Protein AF-A0A840HIH6-F1 (afdb_monomer)

Sequence (273 aa):
MAIPKGKAGPKGETVISVSGLTPKAARYSRIFDFLVVAAVVPLFAGAFHLHVMLTVGDWDMYVDWKDRQYWPLVAPISMIMFPAALQAIFWVNFRLPIGATVGATVLLITTWLGRYANWWIWTGFPFTEGVPSQVIAGALLMDMALIVLRNSLFTSIVAGFAFGFVFWPSNYSALAPFYLPVEHQGMVASLADMIGYTFPRSNMPEYLRIIERGTLRTFGSSVSWVSAAFAGFICIFMHQLWWQLGRFASQTTFLKNGDVVKSFMGMKSRPAS

Solvent-accessible surface area (backbone atoms only — not comparable to full-atom values): 14742 Å² total; per-residue (Å²): 136,85,79,82,80,74,80,81,74,73,94,76,73,47,76,50,70,76,66,75,44,53,76,67,54,50,49,50,52,54,53,49,52,51,52,50,48,67,55,49,50,60,51,51,28,52,53,48,43,51,53,41,49,75,74,41,25,70,40,36,47,32,43,59,34,58,38,47,41,41,31,33,23,50,42,42,44,57,62,40,33,57,17,25,15,36,28,30,42,28,39,72,78,66,68,38,73,46,21,16,37,51,41,34,48,39,36,48,53,48,51,48,51,47,40,47,58,47,34,35,69,70,68,63,46,58,67,80,42,42,51,69,73,60,49,47,70,22,18,46,47,34,24,52,36,35,69,73,62,71,35,68,70,61,23,14,56,56,20,16,24,44,26,10,40,42,35,49,69,70,36,39,79,80,44,52,74,35,66,41,79,41,80,56,96,92,38,83,39,35,43,23,48,50,48,57,62,73,56,75,51,97,89,59,62,77,86,75,62,76,50,70,81,80,56,99,85,65,71,84,89,48,51,43,58,54,22,8,48,53,14,3,60,52,17,20,55,40,23,48,52,24,24,51,48,20,46,57,74,67,55,91,75,86,77,81,76,52,61,69,60,30,49,76,70,73,40,80,67,77,80,89,126

Mean predicted aligned error: 7.92 Å

Structure (mmCIF, N/CA/C/O backbone):
data_AF-A0A840HIH6-F1
#
_entry.id   AF-A0A840HIH6-F1
#
loop_
_atom_site.group_PDB
_atom_site.id
_atom_site.type_symbol
_atom_site.label_atom_id
_atom_site.label_alt_id
_atom_site.label_comp_id
_atom_site.label_asym_id
_atom_site.label_entity_id
_atom_site.label_seq_id
_atom_site.pdbx_PDB_ins_code
_atom_site.Cartn_x
_atom_site.Cartn_y
_atom_site.Cartn_z
_atom_site.occupancy
_atom_site.B_iso_or_equiv
_atom_site.auth_seq_id
_atom_site.auth_comp_id
_atom_site.auth_asym_id
_atom_site.auth_atom_id
_atom_site.pdbx_PDB_model_num
ATOM 1 N N . MET A 1 1 ? -56.232 -13.559 17.271 1.00 42.72 1 MET A N 1
ATOM 2 C CA . MET A 1 1 ? -55.107 -13.380 18.214 1.00 42.72 1 MET A CA 1
ATOM 3 C C . MET A 1 1 ? -54.337 -12.146 17.761 1.00 42.72 1 MET A C 1
ATOM 5 O O . MET A 1 1 ? -53.745 -12.170 16.692 1.00 42.72 1 MET A O 1
ATOM 9 N N . ALA A 1 2 ? -54.519 -11.020 18.452 1.00 34.28 2 ALA A N 1
ATOM 10 C CA . ALA A 1 2 ? -54.050 -9.712 17.999 1.00 34.28 2 ALA A CA 1
ATOM 11 C C . ALA A 1 2 ? -52.549 -9.535 18.274 1.00 34.28 2 ALA A C 1
ATOM 13 O O . ALA A 1 2 ? -52.097 -9.712 19.402 1.00 34.28 2 ALA A O 1
ATOM 14 N N . ILE A 1 3 ? -51.796 -9.173 17.236 1.00 39.88 3 ILE A N 1
ATOM 15 C CA . ILE A 1 3 ? -50.396 -8.748 17.327 1.00 39.88 3 ILE A CA 1
ATOM 16 C C . ILE A 1 3 ? -50.380 -7.365 17.998 1.00 39.88 3 ILE A C 1
ATOM 18 O O . ILE A 1 3 ? -51.075 -6.464 17.513 1.00 39.88 3 ILE A O 1
ATOM 22 N N . PRO A 1 4 ? -49.628 -7.148 19.092 1.00 41.38 4 PRO A N 1
ATOM 23 C CA . PRO A 1 4 ? -49.557 -5.834 19.709 1.00 41.38 4 PRO A CA 1
ATOM 24 C C . PRO A 1 4 ? -48.826 -4.877 18.762 1.00 41.38 4 PRO A C 1
ATOM 26 O O . PRO A 1 4 ? -47.644 -5.044 18.464 1.00 41.38 4 PRO A O 1
ATOM 29 N N . LYS A 1 5 ? -49.546 -3.863 18.268 1.00 39.88 5 LYS A N 1
ATOM 30 C CA . LYS A 1 5 ? -48.962 -2.733 17.539 1.00 39.88 5 LYS A CA 1
ATOM 31 C C . LYS A 1 5 ? -48.049 -1.965 18.497 1.00 39.88 5 LYS A C 1
ATOM 33 O O . LYS A 1 5 ? -48.528 -1.227 19.357 1.00 39.88 5 LYS A O 1
ATOM 38 N N . GLY A 1 6 ? -46.738 -2.151 18.350 1.00 39.41 6 GLY A N 1
ATOM 39 C CA . GLY A 1 6 ? -45.736 -1.289 18.968 1.00 39.41 6 GLY A CA 1
ATOM 40 C C . GLY A 1 6 ? -45.976 0.157 18.538 1.00 39.41 6 GLY A C 1
ATOM 41 O O . GLY A 1 6 ? -46.145 0.438 17.351 1.00 39.41 6 GLY A O 1
ATOM 42 N N . LYS A 1 7 ? -46.066 1.059 19.517 1.00 38.03 7 LYS A N 1
ATOM 43 C CA . LYS A 1 7 ? -46.247 2.498 19.313 1.00 38.03 7 LYS A CA 1
ATOM 44 C C . LYS A 1 7 ? -45.188 3.012 18.334 1.00 38.03 7 LYS A C 1
ATOM 46 O O . LYS A 1 7 ? -43.997 2.868 18.589 1.00 38.03 7 LYS A O 1
ATOM 51 N N . ALA A 1 8 ? -45.627 3.621 17.236 1.00 43.44 8 ALA A N 1
ATOM 52 C CA . ALA A 1 8 ? -44.754 4.410 16.381 1.00 43.44 8 ALA A CA 1
ATOM 53 C C . ALA A 1 8 ? -44.180 5.565 17.218 1.00 43.44 8 ALA A C 1
ATOM 55 O O . ALA A 1 8 ? -44.940 6.403 17.708 1.00 43.44 8 ALA A O 1
ATOM 56 N N . GLY A 1 9 ? -42.861 5.567 17.428 1.00 43.41 9 GLY A N 1
ATOM 57 C CA . GLY A 1 9 ? -42.149 6.687 18.045 1.00 43.41 9 GLY A CA 1
ATOM 58 C C . GLY A 1 9 ? -42.325 7.966 17.213 1.00 43.41 9 GLY A C 1
ATOM 59 O O . GLY A 1 9 ? -42.544 7.882 15.997 1.00 43.41 9 GLY A O 1
ATOM 60 N N . PRO A 1 10 ? -42.298 9.154 17.838 1.00 45.16 10 PRO A N 1
ATOM 61 C CA . PRO A 1 10 ? -42.584 10.402 17.147 1.00 45.16 10 PRO A CA 1
ATOM 62 C C . PRO A 1 10 ? -41.545 10.668 16.049 1.00 45.16 10 PRO A C 1
ATOM 64 O O . PRO A 1 10 ? -40.338 10.581 16.266 1.00 45.16 10 PRO A O 1
ATOM 67 N N . LYS A 1 11 ? -42.025 11.011 14.846 1.00 46.56 11 LYS A N 1
ATOM 68 C CA . LYS A 1 11 ? -41.197 11.469 13.721 1.00 46.56 11 LYS A CA 1
ATOM 69 C C . LYS A 1 11 ? -40.390 12.698 14.164 1.00 46.56 11 LYS A C 1
ATOM 71 O O . LYS A 1 11 ? -40.963 13.776 14.292 1.00 46.56 11 LYS A O 1
ATOM 76 N N . GLY A 1 12 ? -39.087 12.529 14.394 1.00 46.66 12 GLY A N 1
ATOM 77 C CA . GLY A 1 12 ? -38.185 13.620 14.790 1.00 46.66 12 GLY A CA 1
ATOM 78 C C . GLY A 1 12 ? -37.169 13.298 15.891 1.00 46.66 12 GLY A C 1
ATOM 79 O O . GLY A 1 12 ? -36.601 14.227 16.459 1.00 46.66 12 GLY A O 1
ATOM 80 N N . GLU A 1 13 ? -36.925 12.028 16.223 1.00 45.44 13 GLU A N 1
ATOM 81 C CA . GLU A 1 13 ? -35.866 11.662 17.169 1.00 45.44 13 GLU A CA 1
ATOM 82 C C . GLU A 1 13 ? -34.483 12.039 16.611 1.00 45.44 13 GLU A C 1
ATOM 84 O O . GLU A 1 13 ? -33.945 11.411 15.699 1.00 45.44 13 GLU A O 1
ATOM 89 N N . THR A 1 14 ? -33.910 13.121 17.142 1.00 62.19 14 THR A N 1
ATOM 90 C CA . THR A 1 14 ? -32.510 13.482 16.892 1.00 62.19 14 THR A CA 1
ATOM 91 C C . THR A 1 14 ? -31.603 12.369 17.426 1.00 62.19 14 THR A C 1
ATOM 93 O O . THR A 1 14 ? -31.930 11.705 18.403 1.00 62.19 14 THR A O 1
ATOM 96 N N . VAL A 1 15 ? -30.416 12.168 16.843 1.00 59.66 15 VAL A N 1
ATOM 97 C CA . VAL A 1 15 ? -29.429 11.163 17.317 1.00 59.66 15 VAL A CA 1
ATOM 98 C C . VAL A 1 15 ? -29.164 11.267 18.837 1.00 59.66 15 VAL A C 1
ATOM 100 O O . VAL A 1 15 ? -28.847 10.287 19.511 1.00 59.66 15 VAL A O 1
ATOM 103 N N . ILE A 1 16 ? -29.354 12.462 19.401 1.00 60.81 16 ILE A N 1
ATOM 104 C CA . ILE A 1 16 ? -29.250 12.755 20.832 1.00 60.81 16 ILE A CA 1
ATOM 105 C C . ILE A 1 16 ? -30.357 12.061 21.650 1.00 60.81 16 ILE A C 1
ATOM 107 O O . ILE A 1 16 ? -30.050 11.500 22.697 1.00 60.81 16 ILE A O 1
ATOM 111 N N . SER A 1 17 ? -31.610 12.014 21.178 1.00 61.34 17 SER A N 1
ATOM 112 C CA . SER A 1 17 ? -32.697 11.337 21.907 1.00 61.34 17 SER A CA 1
ATOM 113 C C . SER A 1 17 ? -32.550 9.814 21.914 1.00 61.34 17 SER A C 1
ATOM 115 O O . SER A 1 17 ? -32.927 9.179 22.893 1.00 61.34 17 SER A O 1
ATOM 117 N N . VAL A 1 18 ? -31.946 9.234 20.871 1.00 67.56 18 VAL A N 1
ATOM 118 C CA . VAL A 1 18 ? -31.687 7.783 20.773 1.00 67.56 18 VAL A CA 1
ATOM 119 C C . VAL A 1 18 ? -30.481 7.355 21.622 1.00 67.56 18 VAL A C 1
ATOM 121 O O . VAL A 1 18 ? -30.460 6.254 22.161 1.00 67.56 18 VAL A O 1
ATOM 124 N N . SER A 1 19 ? -29.473 8.224 21.772 1.00 69.31 19 SER A N 1
ATOM 125 C CA . SER A 1 19 ? -28.245 7.915 22.526 1.00 69.31 19 SER A CA 1
ATOM 126 C C . SER A 1 19 ? -28.381 8.031 24.049 1.00 69.31 19 SER A C 1
ATOM 128 O O . SER A 1 19 ? -27.472 7.621 24.768 1.00 69.31 19 SER A O 1
ATOM 130 N N . GLY A 1 20 ? -29.475 8.612 24.560 1.00 77.06 20 GLY A N 1
ATOM 131 C CA . GLY A 1 20 ? -29.653 8.877 25.994 1.00 77.06 20 GLY A CA 1
ATOM 132 C C . GLY A 1 20 ? -28.658 9.897 26.572 1.00 77.06 20 GLY A C 1
ATOM 133 O O . GLY A 1 20 ? -28.584 10.068 27.788 1.00 77.06 20 GLY A O 1
ATOM 134 N N . LEU A 1 21 ? -27.881 10.577 25.722 1.00 76.88 21 LEU A N 1
ATOM 135 C CA . LEU A 1 21 ? -26.885 11.562 26.131 1.00 76.88 21 LEU A CA 1
ATOM 136 C C . LEU A 1 21 ? -27.518 12.945 26.278 1.00 76.88 21 LEU A C 1
ATOM 138 O O . LEU A 1 21 ? -28.331 13.380 25.464 1.00 76.88 21 LEU A O 1
ATOM 142 N N . THR A 1 22 ? -27.064 13.703 27.276 1.00 86.00 22 THR A N 1
ATOM 143 C CA . THR A 1 22 ? -27.353 15.142 27.310 1.00 86.00 22 THR A CA 1
ATOM 144 C C . THR A 1 22 ? -26.645 15.842 26.139 1.00 86.00 22 THR A C 1
ATOM 146 O O . THR A 1 22 ? -25.574 15.392 25.717 1.00 86.00 22 THR A O 1
ATOM 149 N N . PRO A 1 23 ? -27.152 16.984 25.632 1.00 84.81 23 PRO A N 1
ATOM 150 C CA . PRO A 1 23 ? -26.501 17.709 24.535 1.00 84.81 23 PRO A CA 1
ATOM 151 C C . PRO A 1 23 ? -25.027 18.057 24.810 1.00 84.81 23 PRO A C 1
ATOM 153 O O . PRO A 1 23 ? -24.188 18.006 23.910 1.00 84.81 23 PRO A O 1
ATOM 156 N N . LYS A 1 24 ? -24.682 18.355 26.072 1.00 86.75 24 LYS A N 1
ATOM 157 C CA . LYS A 1 24 ? -23.291 18.588 26.495 1.00 86.75 24 LYS A CA 1
ATOM 158 C C . LYS A 1 24 ? -22.447 17.312 26.416 1.00 86.75 24 LYS A C 1
ATOM 160 O O . LYS A 1 24 ? -21.337 17.362 25.894 1.00 86.75 24 LYS A O 1
ATOM 165 N N . ALA A 1 25 ? -22.968 16.177 26.884 1.00 85.19 25 ALA A N 1
ATOM 166 C CA . ALA A 1 25 ? -22.261 14.899 26.824 1.00 85.19 25 ALA A CA 1
ATOM 167 C C . ALA A 1 25 ? -22.044 14.424 25.377 1.00 85.19 25 ALA A C 1
ATOM 169 O O . ALA A 1 25 ? -20.948 13.981 25.040 1.00 85.19 25 ALA A O 1
ATOM 170 N N . ALA A 1 26 ? -23.032 14.610 24.495 1.00 85.88 26 ALA A N 1
ATOM 171 C CA . ALA A 1 26 ? -22.891 14.325 23.068 1.00 85.88 26 ALA A CA 1
ATOM 172 C C . ALA A 1 26 ? -21.770 15.162 22.427 1.00 85.88 26 ALA A C 1
ATOM 174 O O . ALA A 1 26 ? -20.954 14.635 21.672 1.00 85.88 26 ALA A O 1
ATOM 175 N N . ARG A 1 27 ? -21.666 16.452 22.779 1.00 88.00 27 ARG A N 1
ATOM 176 C CA . ARG A 1 27 ? -20.565 17.309 22.317 1.00 88.00 27 ARG A CA 1
ATOM 177 C C . ARG A 1 27 ? -19.203 16.802 22.797 1.00 88.00 27 ARG A C 1
ATOM 179 O O . ARG A 1 27 ? -18.279 16.738 21.992 1.00 88.00 27 ARG A O 1
ATOM 186 N N . TYR A 1 28 ? -19.069 16.435 24.072 1.00 90.69 28 TYR A N 1
ATOM 187 C CA . TYR A 1 28 ? -17.805 15.907 24.597 1.00 90.69 28 TYR A CA 1
ATOM 188 C C . TYR A 1 28 ? -17.419 14.568 23.967 1.00 90.69 28 TYR A C 1
ATOM 190 O O . TYR A 1 28 ? -16.252 14.384 23.640 1.00 90.69 28 TYR A O 1
ATOM 198 N N . SER A 1 29 ? -18.384 13.681 23.714 1.00 89.38 29 SER A N 1
ATOM 199 C CA . SER A 1 29 ? -18.145 12.438 22.971 1.00 89.38 29 SER A CA 1
ATOM 200 C C . SER A 1 29 ? -17.610 12.717 21.565 1.00 89.38 29 SER A C 1
ATOM 202 O O . SER A 1 29 ? -16.630 12.102 21.168 1.00 89.38 29 SER A O 1
ATOM 204 N N . ARG A 1 30 ? -18.165 13.698 20.842 1.00 90.38 30 ARG A N 1
ATOM 205 C CA . ARG A 1 30 ? -17.639 14.079 19.520 1.00 90.38 30 ARG A CA 1
ATOM 206 C C . ARG A 1 30 ? -16.237 14.666 19.581 1.00 90.38 30 ARG A C 1
ATOM 208 O O . ARG A 1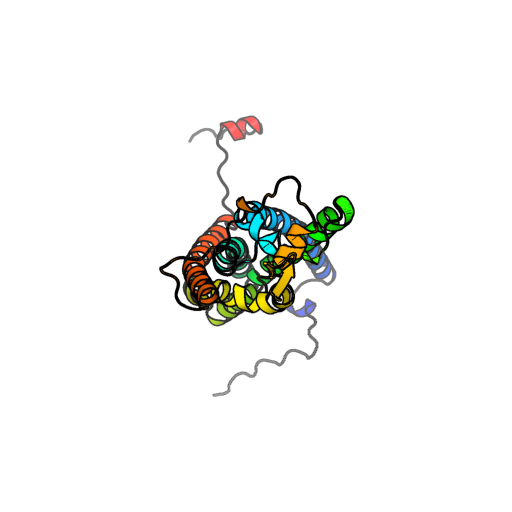 30 ? -15.413 14.351 18.733 1.00 90.38 30 ARG A O 1
ATOM 215 N N . ILE A 1 31 ? -15.954 15.504 20.576 1.00 93.44 31 ILE A N 1
ATOM 216 C CA . ILE A 1 31 ? -14.600 16.033 20.783 1.00 93.44 31 ILE A CA 1
ATOM 217 C C . ILE A 1 31 ? -13.626 14.881 21.047 1.00 93.44 31 ILE A C 1
ATOM 219 O O . ILE A 1 31 ? -12.547 14.855 20.465 1.00 93.44 31 ILE A O 1
ATOM 223 N N . PHE A 1 32 ? -14.020 13.910 21.872 1.00 93.38 32 PHE A N 1
ATOM 224 C CA . PHE A 1 32 ? -13.219 12.721 22.131 1.00 93.38 32 PHE A CA 1
ATOM 225 C C . PHE A 1 32 ? -12.970 11.903 20.855 1.00 93.38 32 PHE A C 1
ATOM 227 O O . PHE A 1 32 ? -11.818 11.569 20.594 1.00 93.38 32 PHE A O 1
ATOM 234 N N . ASP A 1 33 ? -13.992 11.671 20.021 1.00 92.38 33 ASP A N 1
ATOM 235 C CA . ASP A 1 33 ? -13.831 10.996 18.723 1.00 92.38 33 ASP A CA 1
ATOM 236 C C . ASP A 1 33 ? -12.757 11.696 17.866 1.00 92.38 33 ASP A C 1
ATOM 238 O O . ASP A 1 33 ? -11.854 11.044 17.340 1.00 92.38 33 ASP A O 1
ATOM 242 N N . PHE A 1 34 ? -12.797 13.032 17.771 1.00 93.44 34 PHE A N 1
ATOM 243 C CA . PHE A 1 34 ? -11.799 13.800 17.017 1.00 93.44 34 PHE A CA 1
ATOM 244 C C . PHE A 1 34 ? -10.394 13.706 17.613 1.00 93.44 34 PHE A C 1
ATOM 246 O O . PHE A 1 34 ? -9.430 13.592 16.861 1.00 93.44 34 PHE A O 1
ATOM 253 N N . LEU A 1 35 ? -10.263 13.732 18.942 1.00 94.81 35 LEU A N 1
ATOM 254 C CA . LEU A 1 35 ? -8.969 13.579 19.610 1.00 94.81 35 LEU A CA 1
ATOM 255 C C . LEU A 1 35 ? -8.374 12.189 19.369 1.00 94.81 35 LEU A C 1
ATOM 257 O O . LEU A 1 35 ? -7.183 12.077 19.080 1.00 94.81 35 LEU A O 1
ATOM 261 N N . VAL A 1 36 ? -9.199 11.139 19.430 1.00 91.62 36 VAL A N 1
ATOM 262 C CA . VAL A 1 36 ? -8.773 9.770 19.117 1.00 91.62 36 VAL A CA 1
ATOM 263 C C . VAL A 1 36 ? -8.311 9.684 17.666 1.00 91.62 36 VAL A C 1
ATOM 265 O O . VAL A 1 36 ? -7.215 9.193 17.412 1.00 91.62 36 VAL A O 1
ATOM 268 N N . VAL A 1 37 ? -9.085 10.209 16.713 1.00 91.00 37 VAL A N 1
ATOM 269 C CA . VAL A 1 37 ? -8.701 10.216 15.291 1.00 91.00 37 VAL A CA 1
ATOM 270 C C . VAL A 1 37 ? -7.395 10.986 15.074 1.00 91.00 37 VAL A C 1
ATOM 272 O O . VAL A 1 37 ? -6.499 10.479 14.399 1.00 91.00 37 VAL A O 1
ATOM 275 N N . ALA A 1 38 ? -7.248 12.165 15.683 1.00 91.38 38 ALA A N 1
ATOM 276 C CA . ALA A 1 38 ? -6.048 12.991 15.572 1.00 91.38 38 ALA A CA 1
ATOM 277 C C . ALA A 1 38 ? -4.793 12.315 16.148 1.00 91.38 38 ALA A C 1
ATOM 279 O O . ALA A 1 38 ? -3.698 12.567 15.657 1.00 91.38 38 ALA A O 1
ATOM 280 N N . ALA A 1 39 ? -4.934 11.448 17.154 1.00 90.94 39 ALA A N 1
ATOM 281 C CA . ALA A 1 39 ? -3.822 10.676 17.706 1.00 90.94 39 ALA A CA 1
ATOM 282 C C . ALA A 1 39 ? -3.519 9.408 16.886 1.00 90.94 39 ALA A C 1
ATOM 284 O O . ALA A 1 39 ? -2.362 9.079 16.626 1.00 90.94 39 ALA A O 1
ATOM 285 N N . VAL A 1 40 ? -4.562 8.689 16.470 1.00 89.31 40 VAL A N 1
ATOM 286 C CA . VAL A 1 40 ? -4.456 7.365 15.844 1.00 89.31 40 VAL A CA 1
ATOM 287 C C . VAL A 1 40 ? -4.020 7.454 14.381 1.00 89.31 40 VAL A C 1
ATOM 289 O O . VAL A 1 40 ? -3.212 6.638 13.937 1.00 89.31 40 VAL A O 1
ATOM 292 N N . VAL A 1 41 ? -4.508 8.443 13.625 1.00 91.75 41 VAL A N 1
ATOM 293 C CA . VAL A 1 41 ? -4.178 8.581 12.197 1.00 91.75 41 VAL A CA 1
ATOM 294 C C . VAL A 1 41 ? -2.681 8.822 11.973 1.00 91.75 41 VAL A C 1
ATOM 296 O O . VAL A 1 41 ? -2.103 8.059 11.204 1.00 91.75 41 VAL A O 1
ATOM 299 N N . PRO A 1 42 ? -2.004 9.779 12.643 1.00 92.75 42 PRO A N 1
ATOM 300 C CA . PRO A 1 42 ? -0.562 9.969 12.477 1.00 92.75 42 PRO A CA 1
ATOM 301 C C . PRO A 1 42 ? 0.264 8.758 12.922 1.00 92.75 42 PRO A C 1
ATOM 303 O O . PRO A 1 42 ? 1.270 8.437 12.292 1.00 92.75 42 PRO A O 1
ATOM 306 N N . LEU A 1 43 ? -0.173 8.058 13.977 1.00 91.38 43 LEU A N 1
ATOM 307 C CA . LEU A 1 43 ? 0.492 6.846 14.456 1.00 91.38 43 LEU A CA 1
ATOM 308 C C . LEU A 1 43 ? 0.495 5.755 13.378 1.00 91.38 43 LEU A C 1
ATOM 310 O O . LEU A 1 43 ? 1.554 5.230 13.030 1.00 91.38 43 LEU A O 1
ATOM 314 N N . PHE A 1 44 ? -0.677 5.429 12.826 1.00 90.31 44 PHE A N 1
ATOM 315 C CA . PHE A 1 44 ? -0.774 4.423 11.769 1.00 90.31 44 PHE A CA 1
ATOM 316 C C . PHE A 1 44 ? -0.201 4.910 10.440 1.00 90.31 44 PHE A C 1
ATOM 318 O O . PHE A 1 44 ? 0.366 4.096 9.719 1.00 90.31 44 PHE A O 1
ATOM 325 N N . ALA A 1 45 ? -0.274 6.209 10.139 1.00 93.81 45 ALA A N 1
ATOM 326 C CA . ALA A 1 45 ? 0.406 6.815 8.998 1.00 93.81 45 ALA A CA 1
ATOM 327 C C . ALA A 1 45 ? 1.908 6.541 9.049 1.00 93.81 45 ALA A C 1
ATOM 329 O O . ALA A 1 45 ? 2.451 5.956 8.118 1.00 93.81 45 ALA A O 1
ATOM 330 N N . GLY A 1 46 ? 2.563 6.892 10.159 1.00 93.25 46 GLY A N 1
ATOM 331 C CA . GLY A 1 46 ? 3.994 6.674 10.338 1.00 93.25 46 GLY A CA 1
ATOM 332 C C . GLY A 1 46 ? 4.367 5.194 10.303 1.00 93.25 46 GLY A C 1
ATOM 333 O O . GLY A 1 46 ? 5.257 4.806 9.551 1.00 93.25 46 GLY A O 1
ATOM 334 N N . ALA A 1 47 ? 3.662 4.356 11.069 1.00 94.19 47 ALA A N 1
ATOM 335 C CA . ALA A 1 47 ? 3.966 2.929 11.159 1.00 94.19 47 ALA A CA 1
ATOM 336 C C . ALA A 1 47 ? 3.754 2.194 9.826 1.00 94.19 47 ALA A C 1
ATOM 338 O O . ALA A 1 47 ? 4.622 1.434 9.397 1.00 94.19 47 ALA A O 1
ATOM 339 N N . PHE A 1 48 ? 2.625 2.434 9.154 1.00 95.06 48 PHE A N 1
ATOM 340 C CA . PHE A 1 48 ? 2.319 1.769 7.892 1.00 95.06 48 PHE A CA 1
ATOM 341 C C . PHE A 1 48 ? 3.235 2.264 6.771 1.00 95.06 48 PHE A C 1
ATOM 343 O O . PHE A 1 48 ? 3.777 1.458 6.017 1.00 95.06 48 PHE A O 1
ATOM 350 N N . HIS A 1 49 ? 3.474 3.574 6.693 1.00 95.50 49 HIS A N 1
ATOM 351 C CA . HIS A 1 49 ? 4.383 4.138 5.702 1.00 95.50 49 HIS A CA 1
ATOM 352 C C . HIS A 1 49 ? 5.817 3.628 5.888 1.00 95.50 49 HIS A C 1
ATOM 354 O O . HIS A 1 49 ? 6.441 3.232 4.909 1.00 95.50 49 HIS A O 1
ATOM 360 N N . LEU A 1 50 ? 6.319 3.552 7.128 1.00 96.50 50 LEU A N 1
ATOM 361 C CA . LEU A 1 50 ? 7.632 2.970 7.426 1.00 96.50 50 LEU A CA 1
ATOM 362 C C . LEU A 1 50 ? 7.705 1.500 6.989 1.00 96.50 50 LEU A C 1
ATOM 364 O O . LEU A 1 50 ? 8.654 1.102 6.321 1.00 96.50 50 LEU A O 1
ATOM 368 N N . HIS A 1 51 ? 6.691 0.701 7.329 1.00 96.50 51 HIS A N 1
ATOM 369 C CA . HIS A 1 51 ? 6.620 -0.709 6.940 1.00 96.50 51 HIS A CA 1
ATOM 370 C C . HIS A 1 51 ? 6.672 -0.892 5.419 1.00 96.50 51 HIS A C 1
ATOM 372 O O . HIS A 1 51 ? 7.475 -1.677 4.914 1.00 96.50 51 HIS A O 1
ATOM 378 N N . VAL A 1 52 ? 5.852 -0.143 4.677 1.00 96.25 52 VAL A N 1
ATOM 379 C CA . VAL A 1 52 ? 5.826 -0.200 3.208 1.00 96.25 52 VAL A CA 1
ATOM 380 C C . VAL A 1 52 ? 7.158 0.266 2.632 1.00 96.25 52 VAL A C 1
ATOM 382 O O . VAL A 1 52 ? 7.712 -0.418 1.777 1.00 96.25 52 VAL A O 1
ATOM 385 N N . MET A 1 53 ? 7.713 1.367 3.143 1.00 95.88 53 MET A N 1
ATOM 386 C CA . MET A 1 53 ? 8.988 1.915 2.683 1.00 95.88 53 MET A CA 1
ATOM 387 C C . MET A 1 53 ? 10.146 0.926 2.862 1.00 95.88 53 MET A C 1
ATOM 389 O O . MET A 1 53 ? 10.975 0.798 1.971 1.00 95.88 53 MET A O 1
ATOM 393 N N . LEU A 1 54 ? 10.189 0.192 3.975 1.00 97.00 54 LEU A N 1
ATOM 394 C CA . LEU A 1 54 ? 11.271 -0.756 4.255 1.00 97.00 54 LEU A CA 1
ATOM 395 C C . LEU A 1 54 ? 11.150 -2.083 3.498 1.00 97.00 54 LEU A C 1
ATOM 397 O O . LEU A 1 54 ? 12.134 -2.807 3.386 1.00 97.00 54 LEU A O 1
ATOM 401 N N . THR A 1 55 ? 9.956 -2.441 3.027 1.00 96.38 55 THR A N 1
ATOM 402 C CA . THR A 1 55 ? 9.704 -3.762 2.428 1.00 96.38 55 THR A CA 1
ATOM 403 C C . THR A 1 55 ? 9.548 -3.710 0.915 1.00 96.38 55 THR A C 1
ATOM 405 O O . THR A 1 55 ? 10.063 -4.576 0.217 1.00 96.38 55 THR A O 1
ATOM 408 N N . VAL A 1 56 ? 8.821 -2.715 0.408 1.00 96.38 56 VAL A N 1
ATOM 409 C CA . VAL A 1 56 ? 8.489 -2.555 -1.018 1.00 96.38 56 VAL A CA 1
ATOM 410 C C . VAL A 1 56 ? 8.665 -1.109 -1.483 1.00 96.38 56 VAL A C 1
ATOM 412 O O . VAL A 1 56 ? 8.188 -0.739 -2.556 1.0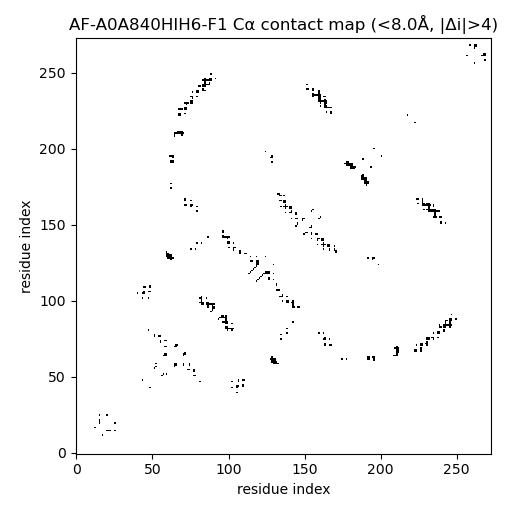0 96.38 56 VAL A O 1
ATOM 415 N N . GLY A 1 57 ? 9.334 -0.286 -0.671 1.00 93.75 57 GLY A N 1
ATOM 416 C CA . GLY A 1 57 ? 9.485 1.145 -0.901 1.00 93.75 57 GLY A CA 1
ATOM 417 C C . GLY A 1 57 ? 10.156 1.448 -2.224 1.00 93.75 57 GLY A C 1
ATOM 418 O O . GLY A 1 57 ? 9.700 2.352 -2.910 1.00 93.75 57 GLY A O 1
ATOM 419 N N . ASP A 1 58 ? 11.149 0.654 -2.621 1.00 93.12 58 ASP A N 1
ATOM 420 C CA . ASP A 1 58 ? 11.886 0.874 -3.866 1.00 93.12 58 ASP A CA 1
ATOM 421 C C . ASP A 1 58 ? 10.971 0.783 -5.101 1.00 93.12 58 ASP A C 1
ATOM 423 O O . ASP A 1 58 ? 10.989 1.666 -5.957 1.00 93.12 58 ASP A O 1
ATOM 427 N N . TRP A 1 59 ? 10.072 -0.208 -5.155 1.00 96.44 59 TRP A N 1
ATOM 428 C CA . TRP A 1 59 ? 9.083 -0.317 -6.237 1.00 96.44 59 TRP A CA 1
ATOM 429 C C . TRP A 1 59 ? 7.986 0.751 -6.168 1.00 96.44 59 TRP A C 1
ATOM 431 O O . TRP A 1 59 ? 7.460 1.182 -7.195 1.00 96.44 59 TRP A O 1
ATOM 441 N N . ASP A 1 60 ? 7.612 1.185 -4.964 1.00 96.25 60 ASP A N 1
ATOM 442 C CA . ASP A 1 60 ? 6.623 2.252 -4.804 1.00 96.25 60 ASP A CA 1
ATOM 443 C C . ASP A 1 60 ? 7.192 3.633 -5.165 1.00 96.25 60 ASP A C 1
ATOM 445 O O . ASP A 1 60 ? 6.477 4.492 -5.683 1.00 96.25 60 ASP A O 1
ATOM 449 N N . MET A 1 61 ? 8.487 3.829 -4.926 1.00 92.94 61 MET A N 1
ATOM 450 C CA . MET A 1 61 ? 9.207 5.083 -5.098 1.00 92.94 61 MET A CA 1
ATOM 451 C C . MET A 1 61 ? 9.298 5.527 -6.546 1.00 92.94 61 MET A C 1
ATOM 453 O O . MET A 1 61 ? 9.023 6.691 -6.814 1.00 92.94 61 MET A O 1
ATOM 457 N N . TYR A 1 62 ? 9.644 4.625 -7.460 1.00 94.56 62 TYR A N 1
ATOM 458 C CA . TYR A 1 62 ? 10.007 5.013 -8.819 1.00 94.56 62 TYR A CA 1
ATOM 459 C C . TYR A 1 62 ? 9.082 4.391 -9.855 1.00 94.56 62 TYR A C 1
ATOM 461 O O . TYR A 1 62 ? 8.612 3.263 -9.694 1.00 94.56 62 TYR A O 1
ATOM 469 N N . VAL A 1 63 ? 8.767 5.134 -10.912 1.00 95.62 63 VAL A N 1
ATOM 470 C CA . VAL A 1 63 ? 7.881 4.664 -11.983 1.00 95.62 63 VAL A CA 1
ATOM 471 C C . VAL A 1 63 ? 8.553 3.607 -12.862 1.00 95.62 63 VAL A C 1
ATOM 473 O O . VAL A 1 63 ? 7.901 2.646 -13.261 1.00 95.62 63 VAL A O 1
ATOM 476 N N . ASP A 1 64 ? 9.865 3.712 -13.079 1.00 95.44 64 ASP A N 1
ATOM 477 C CA . ASP A 1 64 ? 10.675 2.731 -13.809 1.00 95.44 64 ASP A CA 1
ATOM 478 C C . ASP A 1 64 ? 10.876 1.423 -13.019 1.00 95.44 64 ASP A C 1
ATOM 480 O O . ASP A 1 64 ? 11.218 0.390 -13.588 1.00 95.44 64 ASP A O 1
ATOM 484 N N . TRP A 1 65 ? 10.573 1.384 -11.721 1.00 96.69 65 TRP A N 1
ATOM 485 C CA . TRP A 1 65 ? 10.543 0.127 -10.966 1.00 96.69 65 TRP A CA 1
ATOM 486 C C . TRP A 1 65 ? 9.200 -0.611 -11.066 1.00 96.69 65 TRP A C 1
ATOM 488 O O . TRP A 1 65 ? 9.143 -1.795 -10.744 1.00 96.69 65 TRP A O 1
ATOM 498 N N . LYS A 1 66 ? 8.119 0.039 -11.521 1.00 96.69 66 LYS A N 1
ATOM 499 C CA . LYS A 1 66 ? 6.758 -0.535 -11.561 1.00 96.69 66 LYS A CA 1
ATOM 500 C C . LYS A 1 66 ? 6.565 -1.465 -12.757 1.00 96.69 66 LYS A C 1
ATOM 502 O O . LYS A 1 66 ? 5.848 -1.162 -13.714 1.00 96.69 66 LYS A O 1
ATOM 507 N N . ASP A 1 67 ? 7.245 -2.602 -12.681 1.00 95.31 67 ASP A N 1
ATOM 508 C CA . ASP A 1 67 ? 7.292 -3.641 -13.700 1.00 95.31 67 ASP A CA 1
ATOM 509 C C . ASP A 1 67 ? 6.073 -4.579 -13.666 1.00 95.31 67 ASP A C 1
ATOM 511 O O . ASP A 1 67 ? 5.114 -4.389 -12.919 1.00 95.31 67 ASP A O 1
ATOM 515 N N . ARG A 1 68 ? 6.099 -5.620 -14.503 1.00 95.19 68 ARG A N 1
ATOM 516 C CA . ARG A 1 68 ? 5.003 -6.592 -14.614 1.00 95.19 68 ARG A CA 1
ATOM 517 C C . ARG A 1 68 ? 5.145 -7.789 -13.681 1.00 95.19 68 ARG A C 1
ATOM 519 O O . ARG A 1 68 ? 4.151 -8.471 -13.451 1.00 95.19 68 ARG A O 1
ATOM 526 N N . GLN A 1 69 ? 6.345 -8.083 -13.184 1.00 95.31 69 GLN A N 1
ATOM 527 C CA . GLN A 1 69 ? 6.609 -9.287 -12.407 1.00 95.31 69 GLN A CA 1
ATOM 528 C C . GLN A 1 69 ? 6.692 -8.997 -10.912 1.00 95.31 69 GLN A C 1
ATOM 530 O O . GLN A 1 69 ? 5.936 -9.599 -10.149 1.00 95.31 69 GLN A O 1
ATOM 535 N N . TYR A 1 70 ? 7.619 -8.134 -10.498 1.00 97.00 70 TYR A N 1
ATOM 536 C CA . TYR A 1 70 ? 7.966 -7.963 -9.090 1.00 97.00 70 TYR A CA 1
ATOM 537 C C . TYR A 1 70 ? 7.029 -6.991 -8.396 1.00 97.00 70 TYR A C 1
ATOM 539 O O . TYR A 1 70 ? 6.450 -7.357 -7.378 1.00 97.00 70 TYR A O 1
ATOM 547 N N . TRP A 1 71 ? 6.797 -5.807 -8.957 1.00 97.69 71 TRP A N 1
ATOM 548 C CA . TRP A 1 71 ? 5.910 -4.810 -8.363 1.00 97.69 71 TRP A CA 1
ATOM 549 C C . TRP A 1 71 ? 4.494 -5.343 -8.059 1.00 97.69 71 TRP A C 1
ATOM 551 O O . TRP A 1 71 ? 4.096 -5.303 -6.891 1.00 97.69 71 TRP A O 1
ATOM 561 N N . PRO A 1 72 ? 3.739 -5.922 -9.019 1.00 97.00 72 PRO A N 1
ATOM 562 C CA . PRO A 1 72 ? 2.407 -6.460 -8.740 1.00 97.00 72 PRO A CA 1
ATOM 563 C C . PRO A 1 72 ? 2.428 -7.732 -7.887 1.00 97.00 72 PRO A C 1
ATOM 565 O O . PRO A 1 72 ? 1.372 -8.172 -7.439 1.00 97.00 72 PRO A O 1
ATOM 568 N N . LEU A 1 73 ? 3.607 -8.318 -7.652 1.00 97.00 73 LEU A N 1
ATOM 569 C CA . LEU A 1 73 ? 3.789 -9.422 -6.724 1.00 97.00 73 LEU A CA 1
ATOM 570 C C . LEU A 1 73 ? 3.999 -8.921 -5.289 1.00 97.00 73 LEU A C 1
ATOM 572 O O . LEU A 1 73 ? 3.218 -9.240 -4.396 1.00 97.00 73 LEU A O 1
ATOM 576 N N . VAL A 1 74 ? 5.064 -8.153 -5.053 1.00 97.19 74 VAL A N 1
ATOM 577 C CA . VAL A 1 74 ? 5.520 -7.826 -3.696 1.00 97.19 74 VAL A CA 1
ATOM 578 C C . VAL A 1 74 ? 4.704 -6.705 -3.060 1.00 97.19 74 VAL A C 1
ATOM 580 O O . VAL A 1 74 ? 4.397 -6.784 -1.868 1.00 97.19 74 VAL A O 1
ATOM 583 N N . ALA A 1 75 ? 4.302 -5.693 -3.837 1.00 97.56 75 ALA A N 1
ATOM 584 C CA . ALA A 1 75 ? 3.603 -4.523 -3.313 1.00 97.56 75 ALA A CA 1
ATOM 585 C C . ALA A 1 75 ? 2.284 -4.883 -2.608 1.00 97.56 75 ALA A C 1
ATOM 587 O O . ALA A 1 75 ? 2.151 -4.543 -1.430 1.00 97.56 75 ALA A O 1
ATOM 588 N N . PRO A 1 76 ? 1.336 -5.622 -3.219 1.00 98.00 76 PRO A N 1
ATOM 589 C CA . PRO A 1 76 ? 0.100 -5.983 -2.526 1.00 98.00 76 PRO A CA 1
ATOM 590 C C . PRO A 1 76 ? 0.328 -6.901 -1.315 1.00 98.00 76 PRO A C 1
ATOM 592 O O . PRO A 1 76 ? -0.361 -6.747 -0.309 1.00 98.00 76 PRO A O 1
ATOM 595 N N . ILE A 1 77 ? 1.318 -7.803 -1.362 1.00 98.00 77 ILE A N 1
ATOM 596 C CA . ILE A 1 77 ? 1.652 -8.696 -0.238 1.00 98.00 77 ILE A CA 1
ATOM 597 C C . ILE A 1 77 ? 2.071 -7.892 0.997 1.00 98.00 77 ILE A C 1
ATOM 599 O O . ILE A 1 77 ? 1.663 -8.223 2.109 1.00 98.00 77 ILE A O 1
ATOM 603 N N . SER A 1 78 ? 2.866 -6.835 0.817 1.00 97.62 78 SER A N 1
ATOM 604 C CA . SER A 1 78 ? 3.249 -5.950 1.921 1.00 97.62 78 SER A CA 1
ATOM 605 C C . SER A 1 78 ? 2.123 -4.988 2.308 1.00 97.62 78 SER A C 1
ATOM 607 O O . SER A 1 78 ? 1.818 -4.815 3.489 1.00 97.62 78 SER A O 1
ATOM 609 N N . MET A 1 79 ? 1.452 -4.387 1.324 1.00 97.81 79 MET A N 1
ATOM 610 C CA . MET A 1 79 ? 0.449 -3.350 1.562 1.00 97.81 79 MET A CA 1
ATOM 611 C C . MET A 1 79 ? -0.865 -3.883 2.148 1.00 97.81 79 MET A C 1
ATOM 613 O O . MET A 1 79 ? -1.615 -3.088 2.702 1.00 97.81 79 MET A O 1
ATOM 617 N N . ILE A 1 80 ? -1.162 -5.188 2.091 1.00 97.88 80 ILE A N 1
ATOM 618 C CA . ILE A 1 80 ? -2.359 -5.765 2.740 1.00 97.88 80 ILE A CA 1
ATOM 619 C C . ILE A 1 80 ? -2.228 -5.877 4.267 1.00 97.88 80 ILE A C 1
ATOM 621 O O . ILE A 1 80 ? -3.232 -5.927 4.978 1.00 97.88 80 ILE A O 1
ATOM 625 N N . MET A 1 81 ? -0.998 -5.897 4.783 1.00 97.50 81 MET A N 1
ATOM 626 C CA . MET A 1 81 ? -0.677 -6.219 6.175 1.00 97.50 81 MET A CA 1
ATOM 627 C C . MET A 1 81 ? -1.389 -5.303 7.185 1.00 97.50 81 MET A C 1
ATOM 629 O O . MET A 1 81 ? -2.182 -5.759 8.012 1.00 97.50 81 MET A O 1
ATOM 633 N N . PHE A 1 82 ? -1.178 -3.989 7.088 1.00 96.31 82 PHE A N 1
ATOM 634 C CA . PHE A 1 82 ? -1.835 -3.019 7.971 1.00 96.31 82 PHE A CA 1
ATOM 635 C C . PHE A 1 82 ? -3.347 -2.910 7.738 1.00 96.31 82 PHE A C 1
ATOM 637 O O . PHE A 1 82 ? -4.073 -2.919 8.732 1.00 96.31 82 PHE A O 1
ATOM 644 N N . PRO A 1 83 ? -3.862 -2.846 6.491 1.00 97.00 83 PRO A N 1
ATOM 645 C CA . PRO A 1 83 ? -5.294 -2.917 6.226 1.00 97.00 83 PRO A CA 1
ATOM 646 C C . PRO A 1 83 ? -5.970 -4.110 6.902 1.00 97.00 83 PRO A C 1
ATOM 648 O O . PRO A 1 83 ? -6.999 -3.917 7.536 1.00 97.00 83 PRO A O 1
ATOM 651 N N . ALA A 1 84 ? -5.380 -5.308 6.863 1.00 97.38 84 ALA A N 1
ATOM 652 C CA . ALA A 1 84 ? -5.926 -6.489 7.534 1.00 97.38 84 ALA A CA 1
ATOM 653 C C . ALA A 1 84 ? -5.935 -6.354 9.070 1.00 97.38 84 ALA A C 1
ATOM 655 O O . ALA A 1 84 ? -6.929 -6.686 9.722 1.00 97.38 84 ALA A O 1
ATOM 656 N N . ALA A 1 85 ? -4.860 -5.823 9.663 1.00 96.69 85 ALA A N 1
ATOM 657 C CA . ALA A 1 85 ? -4.799 -5.581 11.105 1.00 96.69 85 ALA A CA 1
ATOM 658 C C . ALA A 1 85 ? -5.797 -4.503 11.559 1.00 96.69 85 ALA A C 1
ATOM 660 O O . ALA A 1 85 ? -6.522 -4.700 12.535 1.00 96.69 85 ALA A O 1
ATOM 661 N N . LEU A 1 86 ? -5.887 -3.387 10.833 1.00 96.00 86 LEU A N 1
ATOM 662 C CA . LEU A 1 86 ? -6.856 -2.322 11.094 1.00 96.00 86 LEU A CA 1
ATOM 663 C C . LEU A 1 86 ? -8.285 -2.820 10.921 1.00 96.00 86 LEU A C 1
ATOM 665 O O . LEU A 1 86 ? -9.141 -2.525 11.750 1.00 96.00 86 LEU A O 1
ATOM 669 N N . GLN A 1 87 ? -8.537 -3.625 9.892 1.00 96.06 87 GLN A N 1
ATOM 670 C CA . GLN A 1 87 ? -9.832 -4.246 9.677 1.00 96.06 87 GLN A CA 1
ATOM 671 C C . GLN A 1 87 ? -10.241 -5.124 10.866 1.00 96.06 87 GLN A C 1
ATOM 673 O O . GLN A 1 87 ? -11.376 -5.019 11.335 1.00 96.06 87 GLN A O 1
ATOM 678 N N . ALA A 1 88 ? -9.314 -5.907 11.425 1.00 95.94 88 ALA A N 1
ATOM 679 C CA . ALA A 1 88 ? -9.567 -6.680 12.635 1.00 95.94 88 ALA A CA 1
ATOM 680 C C . ALA A 1 88 ? -9.929 -5.788 13.833 1.00 95.94 88 ALA A C 1
ATOM 682 O O . ALA A 1 88 ? -10.933 -6.038 14.498 1.00 95.94 88 ALA A O 1
ATOM 683 N N . ILE A 1 89 ? -9.158 -4.726 14.086 1.00 94.69 89 ILE A N 1
ATOM 684 C CA . ILE A 1 89 ? -9.391 -3.800 15.207 1.00 94.69 89 ILE A CA 1
ATOM 685 C C . ILE A 1 89 ? -10.752 -3.105 15.063 1.00 94.69 89 ILE A C 1
ATOM 687 O O . ILE A 1 89 ? -11.553 -3.097 16.000 1.00 94.69 89 ILE A O 1
ATOM 691 N N . PHE A 1 90 ? -11.035 -2.551 13.883 1.00 94.88 90 PHE A N 1
ATOM 692 C CA . PHE A 1 90 ? -12.251 -1.785 13.610 1.00 94.88 90 PHE A CA 1
ATOM 693 C C . PHE A 1 90 ? -13.499 -2.666 13.665 1.00 94.88 90 PHE A C 1
ATOM 695 O O . PHE A 1 90 ? -14.512 -2.285 14.258 1.00 94.88 90 PHE A O 1
ATOM 702 N N . TRP A 1 91 ? -13.428 -3.871 13.103 1.00 95.81 91 TRP A N 1
ATOM 703 C CA . TRP A 1 91 ? -14.567 -4.777 13.065 1.00 95.81 91 TRP A CA 1
ATOM 704 C C . TRP A 1 91 ? -14.839 -5.461 14.401 1.00 95.81 91 TRP A C 1
ATOM 706 O O . TRP A 1 91 ? -15.998 -5.591 14.796 1.00 95.81 91 TRP A O 1
ATOM 716 N N . VAL A 1 92 ? -13.798 -5.923 15.098 1.00 93.81 92 VAL A N 1
ATOM 717 C CA . VAL A 1 92 ? -13.961 -6.682 16.346 1.00 93.81 92 VAL A CA 1
ATOM 718 C C . VAL A 1 92 ? -14.391 -5.770 17.491 1.00 93.81 92 VAL A C 1
ATOM 720 O O . VAL A 1 92 ? -15.299 -6.147 18.230 1.00 93.81 92 VAL A O 1
ATOM 723 N N . ASN A 1 93 ? -13.802 -4.575 17.605 1.00 92.31 93 ASN A N 1
ATOM 724 C CA . ASN A 1 93 ? -14.045 -3.689 18.748 1.00 92.31 93 ASN A CA 1
ATOM 725 C C . ASN A 1 93 ? -15.182 -2.691 18.505 1.00 92.31 93 ASN A C 1
ATOM 727 O O . ASN A 1 93 ? -15.940 -2.398 19.425 1.00 92.31 93 ASN A O 1
ATOM 731 N N . PHE A 1 94 ? -15.327 -2.189 17.273 1.00 91.62 94 PHE A N 1
ATOM 732 C CA . PHE A 1 94 ? -16.254 -1.090 16.971 1.00 91.62 94 PHE A CA 1
ATOM 733 C C . PHE A 1 94 ? -17.345 -1.451 15.958 1.00 91.62 94 PHE A C 1
ATOM 735 O O . PHE A 1 94 ? -18.244 -0.647 15.727 1.00 91.62 94 PHE A O 1
ATOM 742 N N . ARG A 1 95 ? -17.291 -2.645 15.345 1.00 93.62 95 ARG A N 1
ATOM 743 C CA . ARG A 1 95 ? -18.188 -3.060 14.246 1.00 93.62 95 ARG A CA 1
ATOM 744 C C . ARG A 1 95 ? -18.212 -2.062 13.082 1.00 93.62 95 ARG A C 1
ATOM 746 O O . ARG A 1 95 ? -19.217 -1.934 12.387 1.00 93.62 95 ARG A O 1
ATOM 753 N N . LEU A 1 96 ? -17.085 -1.389 12.855 1.00 94.00 96 LEU A N 1
ATOM 754 C CA . LEU A 1 96 ? -16.903 -0.421 11.779 1.00 94.00 96 LEU A CA 1
ATOM 755 C C . LEU A 1 96 ? -16.293 -1.112 10.548 1.00 94.00 96 LEU A C 1
ATOM 757 O O . LEU A 1 96 ? -15.170 -1.611 10.636 1.00 94.00 96 LEU A O 1
ATOM 761 N N . PRO A 1 97 ? -16.979 -1.142 9.394 1.00 93.69 97 PRO A N 1
ATOM 762 C CA . PRO A 1 97 ? -16.485 -1.819 8.199 1.00 93.69 97 PRO A CA 1
ATOM 763 C C . PRO A 1 97 ? -15.707 -0.870 7.276 1.00 93.69 97 PRO A C 1
ATOM 765 O O . PRO A 1 97 ? -16.043 -0.711 6.107 1.00 93.69 97 PRO A O 1
ATOM 768 N N . ILE A 1 98 ? -14.715 -0.176 7.827 1.00 95.31 98 ILE A N 1
ATOM 769 C CA . ILE A 1 98 ? -13.878 0.785 7.085 1.00 95.31 98 ILE A CA 1
ATOM 770 C C . ILE A 1 98 ? -12.388 0.628 7.412 1.00 95.31 98 ILE A C 1
ATOM 772 O O . ILE A 1 98 ? -11.579 1.506 7.124 1.00 95.31 98 ILE A O 1
ATOM 776 N N . GLY A 1 99 ? -12.007 -0.448 8.104 1.00 94.19 99 GLY A N 1
ATOM 777 C CA . GLY A 1 99 ? -10.652 -0.568 8.639 1.00 94.19 99 GLY A CA 1
ATOM 778 C C . GLY A 1 99 ? -9.599 -0.683 7.536 1.00 94.19 99 GLY A C 1
ATOM 779 O O . GLY A 1 99 ? -8.560 -0.025 7.617 1.00 94.19 99 GLY A O 1
ATOM 780 N N . ALA A 1 100 ? -9.880 -1.451 6.477 1.00 96.75 100 ALA A N 1
ATOM 781 C CA . ALA A 1 100 ? -8.944 -1.602 5.368 1.00 96.75 100 ALA A CA 1
ATOM 782 C C . ALA A 1 100 ? -8.832 -0.306 4.549 1.00 96.75 100 ALA A C 1
ATOM 784 O O . ALA A 1 100 ? -7.730 0.140 4.221 1.00 96.75 100 ALA A O 1
ATOM 785 N N . THR A 1 101 ? -9.971 0.323 4.251 1.00 96.69 101 THR A N 1
ATOM 786 C CA . THR A 1 101 ? -10.053 1.570 3.473 1.00 96.69 101 THR A CA 1
ATOM 787 C C . THR A 1 101 ? -9.405 2.754 4.179 1.00 96.69 101 THR A C 1
ATOM 789 O O . THR A 1 101 ? -8.695 3.526 3.530 1.00 96.69 101 THR A O 1
ATOM 792 N N . VAL A 1 102 ? -9.566 2.873 5.501 1.00 95.06 102 VAL A N 1
ATOM 793 C CA . VAL A 1 102 ? -8.836 3.860 6.311 1.00 95.06 102 VAL A CA 1
ATOM 794 C C . VAL A 1 102 ? -7.333 3.627 6.192 1.00 95.06 102 VAL A C 1
ATOM 796 O O . VAL A 1 102 ? -6.612 4.567 5.868 1.00 95.06 102 VAL A O 1
ATOM 799 N N . GLY A 1 103 ? -6.856 2.388 6.360 1.00 95.31 103 GLY A N 1
ATOM 800 C CA . GLY A 1 103 ? -5.436 2.060 6.202 1.00 95.31 103 GLY A CA 1
ATOM 801 C C . GLY A 1 103 ? -4.877 2.451 4.831 1.00 95.31 103 GLY A C 1
ATOM 802 O O . GLY A 1 103 ? -3.872 3.156 4.748 1.00 95.31 103 GLY A O 1
ATOM 803 N N . ALA A 1 104 ? -5.558 2.054 3.753 1.00 96.81 104 ALA A N 1
ATOM 804 C CA . ALA A 1 104 ? -5.160 2.370 2.380 1.00 96.81 104 ALA A CA 1
ATOM 805 C C . ALA A 1 104 ? -5.134 3.881 2.090 1.00 96.81 104 ALA A C 1
ATOM 807 O O . ALA A 1 104 ? -4.213 4.377 1.442 1.00 96.81 104 ALA A O 1
ATOM 808 N N . THR A 1 105 ? -6.130 4.619 2.583 1.00 96.00 105 THR A N 1
ATOM 809 C CA . THR A 1 105 ? -6.234 6.072 2.378 1.00 96.00 105 THR A CA 1
ATOM 810 C C . THR A 1 105 ? -5.150 6.813 3.150 1.00 96.00 105 THR A C 1
ATOM 812 O O . THR A 1 105 ? -4.510 7.716 2.612 1.00 96.00 105 THR A O 1
ATOM 815 N N . VAL A 1 106 ? -4.909 6.403 4.397 1.00 95.38 106 VAL A N 1
ATOM 816 C CA . VAL A 1 106 ? -3.846 6.959 5.235 1.00 95.38 106 VAL A CA 1
ATOM 817 C C . VAL A 1 106 ? -2.484 6.737 4.582 1.00 95.38 106 VAL A C 1
ATOM 819 O O . VAL A 1 106 ? -1.710 7.690 4.504 1.00 95.38 106 VAL A O 1
ATOM 822 N N . LEU A 1 107 ? -2.208 5.541 4.047 1.00 96.31 107 LEU A N 1
ATOM 823 C CA . LEU A 1 107 ? -0.966 5.290 3.312 1.00 96.31 107 LEU A CA 1
ATOM 824 C C . LEU A 1 107 ? -0.838 6.227 2.113 1.00 96.31 107 LEU A C 1
ATOM 826 O O . LEU A 1 107 ? 0.164 6.920 2.007 1.00 96.31 107 LEU A O 1
ATOM 830 N N . LEU A 1 108 ? -1.858 6.297 1.253 1.00 95.94 108 LEU A N 1
ATOM 831 C CA . LEU A 1 108 ? -1.796 7.096 0.029 1.00 95.94 108 LEU A CA 1
ATOM 832 C C . LEU A 1 108 ? -1.540 8.582 0.320 1.00 95.94 108 LEU A C 1
ATOM 834 O O . LEU A 1 108 ? -0.677 9.188 -0.311 1.00 95.94 108 LEU A O 1
ATOM 838 N N . ILE A 1 109 ? -2.250 9.159 1.294 1.00 95.50 109 ILE A N 1
ATOM 839 C CA . ILE A 1 109 ? -2.041 10.551 1.721 1.00 95.50 109 ILE A CA 1
ATOM 840 C C . ILE A 1 109 ? -0.621 10.732 2.263 1.00 95.50 109 ILE A C 1
ATOM 842 O O . ILE A 1 109 ? 0.064 11.677 1.880 1.00 95.50 109 ILE A O 1
ATOM 846 N N . THR A 1 110 ? -0.164 9.824 3.128 1.00 94.88 110 THR A N 1
ATOM 847 C CA . THR A 1 110 ? 1.173 9.907 3.736 1.00 94.88 110 THR A CA 1
ATOM 848 C C . THR A 1 110 ? 2.272 9.824 2.682 1.00 94.88 110 THR A C 1
ATOM 850 O O . THR A 1 110 ? 3.194 10.640 2.693 1.00 94.88 110 THR A O 1
ATOM 853 N N . THR A 1 111 ? 2.143 8.903 1.726 1.00 95.81 111 THR A N 1
ATOM 854 C CA . THR A 1 111 ? 3.090 8.765 0.622 1.00 95.81 111 THR A CA 1
ATOM 855 C C . THR A 1 111 ? 3.096 10.028 -0.231 1.00 95.81 111 THR A C 1
ATOM 857 O O . THR A 1 111 ? 4.166 10.581 -0.463 1.00 95.81 111 THR A O 1
ATOM 860 N N . TRP A 1 112 ? 1.933 10.555 -0.634 1.00 95.56 112 TRP A N 1
ATOM 861 C CA . TRP A 1 112 ? 1.858 11.802 -1.407 1.00 95.56 112 TRP A CA 1
ATOM 862 C C . TRP A 1 112 ? 2.452 13.003 -0.676 1.00 95.56 112 TRP A C 1
ATOM 864 O O . TRP A 1 112 ? 3.156 13.792 -1.302 1.00 95.56 112 TRP A O 1
ATOM 874 N N . LEU A 1 113 ? 2.226 13.134 0.634 1.00 94.38 113 LEU A N 1
ATOM 875 C CA . LEU A 1 113 ? 2.878 14.164 1.444 1.00 94.38 113 LEU A CA 1
ATOM 876 C C . LEU A 1 113 ? 4.405 14.020 1.383 1.00 94.38 113 LEU A C 1
ATOM 878 O O . LEU A 1 113 ? 5.098 15.018 1.194 1.00 94.38 113 LEU A O 1
ATOM 882 N N . GLY A 1 114 ? 4.924 12.791 1.461 1.00 93.00 114 GLY A N 1
ATOM 883 C CA . GLY A 1 114 ? 6.345 12.495 1.274 1.00 93.00 114 GLY A CA 1
ATOM 884 C C . GLY A 1 114 ? 6.862 12.860 -0.124 1.00 93.00 114 GLY A C 1
ATOM 885 O O . GLY A 1 114 ? 7.882 13.541 -0.238 1.00 93.00 114 GLY A O 1
ATOM 886 N N . ARG A 1 115 ? 6.145 12.478 -1.192 1.00 94.12 115 ARG A N 1
ATOM 887 C CA . ARG A 1 115 ? 6.493 12.835 -2.582 1.00 94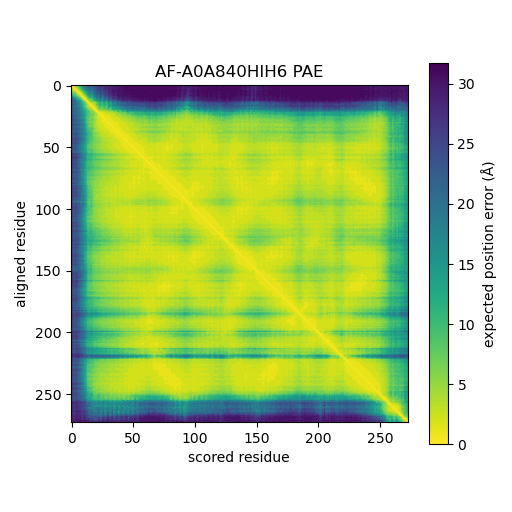.12 115 ARG A CA 1
ATOM 888 C C . ARG A 1 115 ? 6.474 14.355 -2.788 1.00 94.12 115 ARG A C 1
ATOM 890 O O . ARG A 1 115 ? 7.361 14.919 -3.411 1.00 94.12 115 ARG A O 1
ATOM 897 N N . TYR A 1 116 ? 5.500 15.054 -2.224 1.00 94.19 116 TYR A N 1
ATOM 898 C CA . TYR A 1 116 ? 5.397 16.503 -2.362 1.00 94.19 116 TYR A CA 1
ATOM 899 C C . TYR A 1 116 ? 6.474 17.250 -1.569 1.00 94.19 116 TYR A C 1
ATOM 901 O O . TYR A 1 116 ? 7.237 18.033 -2.133 1.00 94.19 116 TYR A O 1
ATOM 909 N N . ALA A 1 117 ? 6.567 16.998 -0.264 1.00 94.88 117 ALA A N 1
ATOM 910 C CA . ALA A 1 117 ? 7.449 17.758 0.613 1.00 94.88 117 ALA A CA 1
ATOM 911 C C . ALA A 1 117 ? 8.933 17.427 0.395 1.00 94.88 117 ALA A C 1
ATOM 913 O O . ALA A 1 117 ? 9.772 18.323 0.417 1.00 94.88 117 ALA A O 1
ATOM 914 N N . ASN A 1 118 ? 9.271 16.151 0.188 1.00 91.81 118 ASN A N 1
ATOM 915 C CA . ASN A 1 118 ? 10.664 15.724 0.072 1.00 91.81 118 ASN A CA 1
ATOM 916 C C . ASN A 1 118 ? 11.119 15.612 -1.392 1.00 91.81 118 ASN A C 1
ATOM 918 O O . ASN A 1 118 ? 12.167 16.143 -1.757 1.00 91.81 118 ASN A O 1
ATOM 922 N N . TRP A 1 119 ? 10.332 14.968 -2.256 1.00 91.75 119 TRP A N 1
ATOM 923 C CA . TRP A 1 119 ? 10.792 14.725 -3.626 1.00 91.75 119 TRP A CA 1
ATOM 924 C C . TRP A 1 119 ? 10.694 15.982 -4.481 1.00 91.75 119 TRP A C 1
ATOM 926 O O . TRP A 1 119 ? 11.678 16.400 -5.077 1.00 91.75 119 TRP A O 1
ATOM 936 N N . TRP A 1 120 ? 9.537 16.638 -4.483 1.00 91.44 120 TRP A N 1
ATOM 937 C CA . TRP A 1 120 ? 9.350 17.834 -5.296 1.00 91.44 120 TRP A CA 1
ATOM 938 C C . TRP A 1 120 ? 9.999 19.076 -4.680 1.00 91.44 120 TRP A C 1
ATOM 940 O O . TRP A 1 120 ? 10.862 19.683 -5.305 1.00 91.44 120 TRP A O 1
ATOM 950 N N . ILE A 1 121 ? 9.623 19.453 -3.452 1.00 94.69 121 ILE A N 1
ATOM 951 C CA . ILE A 1 121 ? 10.080 20.724 -2.860 1.00 94.69 121 ILE A CA 1
ATOM 952 C C . ILE A 1 121 ? 11.568 20.696 -2.498 1.00 94.69 121 ILE A C 1
ATOM 954 O O . ILE A 1 121 ? 12.281 21.649 -2.798 1.00 94.69 121 ILE A O 1
ATOM 958 N N . TRP A 1 122 ? 12.034 19.645 -1.817 1.00 94.62 122 TRP A N 1
ATOM 959 C CA . TRP A 1 122 ? 13.416 19.604 -1.331 1.00 94.62 122 TRP A CA 1
ATOM 960 C C . TRP A 1 122 ? 14.387 19.197 -2.439 1.00 94.62 122 TRP A C 1
ATOM 962 O O . TRP A 1 122 ? 15.400 19.864 -2.638 1.00 94.62 122 TRP A O 1
ATOM 972 N N . THR A 1 123 ? 14.115 18.092 -3.137 1.00 91.25 123 THR A N 1
ATOM 973 C CA . THR A 1 123 ? 15.092 17.476 -4.056 1.00 91.25 123 THR A CA 1
ATOM 974 C C . THR A 1 123 ? 14.843 17.767 -5.538 1.00 91.25 123 THR A C 1
ATOM 976 O O . THR A 1 123 ? 15.736 17.532 -6.347 1.00 91.25 123 THR A O 1
ATOM 979 N N . GLY A 1 124 ? 13.689 18.334 -5.906 1.00 91.38 124 GLY A N 1
ATOM 980 C CA . GLY A 1 124 ? 13.377 18.740 -7.280 1.00 91.38 124 GLY A CA 1
ATOM 981 C C . GLY A 1 124 ? 13.032 17.595 -8.240 1.00 91.38 124 GLY A C 1
ATOM 982 O O . GLY A 1 124 ? 13.003 17.815 -9.450 1.00 91.38 124 GLY A O 1
ATOM 983 N N . PHE A 1 125 ? 12.763 16.382 -7.744 1.00 92.19 125 PHE A N 1
ATOM 984 C CA . PHE A 1 125 ? 12.313 15.268 -8.586 1.00 92.19 125 PHE A CA 1
ATOM 985 C C . PHE A 1 125 ? 10.873 15.483 -9.066 1.00 92.19 125 PHE A C 1
ATOM 987 O O . PHE A 1 125 ? 10.011 15.844 -8.261 1.00 92.19 125 PHE A O 1
ATOM 994 N N . PRO A 1 126 ? 10.564 15.209 -10.345 1.00 92.56 126 PRO A N 1
ATOM 995 C CA . PRO A 1 126 ? 9.223 15.407 -10.877 1.00 92.56 126 PRO A CA 1
ATOM 996 C C . PRO A 1 126 ? 8.223 14.411 -10.275 1.00 92.56 126 PRO A C 1
ATOM 998 O O . PRO A 1 126 ? 8.540 13.249 -10.021 1.00 92.56 126 PRO A O 1
ATOM 1001 N N . PHE A 1 127 ? 6.962 14.827 -10.135 1.00 91.25 127 PHE A N 1
ATOM 1002 C CA . PHE A 1 127 ? 5.894 13.945 -9.639 1.00 91.25 127 PHE A CA 1
ATOM 1003 C C . PHE A 1 127 ? 5.662 12.704 -10.500 1.00 91.25 127 PHE A C 1
ATOM 1005 O O . PHE A 1 127 ? 5.216 11.682 -9.986 1.00 91.25 127 PHE A O 1
ATOM 1012 N N . THR A 1 128 ? 5.965 12.789 -11.795 1.00 92.06 128 THR A N 1
ATOM 1013 C CA . THR A 1 128 ? 5.844 11.676 -12.742 1.00 92.06 128 THR A CA 1
ATOM 1014 C C . THR A 1 128 ? 6.787 10.521 -12.422 1.00 92.06 128 THR A C 1
ATOM 1016 O O . THR A 1 128 ? 6.459 9.383 -12.728 1.00 92.06 128 THR A O 1
ATOM 1019 N N . GLU A 1 129 ? 7.923 10.794 -11.778 1.00 92.50 129 GLU A N 1
ATOM 1020 C CA . GLU A 1 129 ? 8.850 9.761 -11.304 1.00 92.50 129 GLU A CA 1
ATOM 1021 C C . GLU A 1 129 ? 8.301 9.066 -10.049 1.00 92.50 129 GLU A C 1
ATOM 1023 O O . GLU A 1 129 ? 8.379 7.849 -9.906 1.00 92.50 129 GLU A O 1
ATOM 1028 N N . GLY A 1 130 ? 7.705 9.857 -9.152 1.00 91.62 130 GLY A N 1
ATOM 1029 C CA . GLY A 1 130 ? 7.289 9.456 -7.810 1.00 91.62 130 GLY A CA 1
ATOM 1030 C C . GLY A 1 130 ? 5.837 8.997 -7.665 1.00 91.62 130 GLY A C 1
ATOM 1031 O O . GLY A 1 130 ? 5.284 9.140 -6.573 1.00 91.62 130 GLY A O 1
ATOM 1032 N N . VAL A 1 131 ? 5.186 8.516 -8.732 1.00 93.81 131 VAL A N 1
ATOM 1033 C CA . VAL A 1 131 ? 3.762 8.127 -8.698 1.00 93.81 131 VAL A CA 1
ATOM 1034 C C . VAL A 1 131 ? 3.564 6.961 -7.718 1.00 93.81 131 VAL A C 1
ATOM 1036 O O . VAL A 1 131 ? 4.096 5.880 -7.973 1.00 93.81 131 VAL A O 1
ATOM 1039 N N . PRO A 1 132 ? 2.814 7.132 -6.614 1.00 94.81 132 PRO A N 1
ATOM 1040 C CA . PRO A 1 132 ? 2.638 6.088 -5.615 1.00 94.81 132 PRO A CA 1
ATOM 1041 C C . PRO A 1 132 ? 1.650 5.018 -6.077 1.00 94.81 132 PRO A C 1
ATOM 1043 O O . PRO A 1 132 ? 0.688 5.294 -6.800 1.00 94.81 132 PRO A O 1
ATOM 1046 N N . SER A 1 133 ? 1.854 3.799 -5.592 1.00 96.12 133 SER A N 1
ATOM 1047 C CA . SER A 1 133 ? 0.933 2.688 -5.802 1.00 96.12 133 SER A CA 1
ATOM 1048 C C . SER A 1 133 ? -0.352 2.898 -4.997 1.00 96.12 133 SER A C 1
ATOM 1050 O O . SER A 1 133 ? -0.352 3.391 -3.868 1.00 96.12 133 SER A O 1
ATOM 1052 N N . GLN A 1 134 ? -1.471 2.477 -5.568 1.00 94.12 134 GLN A N 1
ATOM 1053 C CA . GLN A 1 134 ? -2.801 2.603 -4.995 1.00 94.12 134 GLN A CA 1
ATOM 1054 C C . GLN A 1 134 ? -3.345 1.230 -4.603 1.00 94.12 134 GLN A C 1
ATOM 1056 O O . GLN A 1 134 ? -3.363 0.297 -5.402 1.00 94.12 134 GLN A O 1
ATOM 1061 N N . VAL A 1 135 ? -3.854 1.122 -3.376 1.00 96.62 135 VAL A N 1
ATOM 1062 C CA . VAL A 1 135 ? -4.486 -0.103 -2.847 1.00 96.62 135 VAL A CA 1
ATOM 1063 C C . VAL A 1 135 ? -5.935 0.112 -2.405 1.00 96.62 135 VAL A C 1
ATOM 1065 O O . VAL A 1 135 ? -6.558 -0.781 -1.837 1.00 96.62 135 VAL A O 1
ATOM 1068 N N . ILE A 1 136 ? -6.503 1.289 -2.687 1.00 96.88 136 ILE A N 1
ATOM 1069 C CA . ILE A 1 136 ? -7.863 1.661 -2.264 1.00 96.88 136 ILE A CA 1
ATOM 1070 C C . ILE A 1 136 ? -8.911 0.715 -2.863 1.00 96.88 136 ILE A C 1
ATOM 1072 O O . ILE A 1 136 ? -9.811 0.285 -2.147 1.00 96.88 136 ILE A O 1
ATOM 1076 N N . ALA A 1 137 ? -8.780 0.342 -4.141 1.00 96.62 137 ALA A N 1
ATOM 1077 C CA . ALA A 1 137 ? -9.706 -0.588 -4.789 1.00 96.62 137 ALA A CA 1
ATOM 1078 C C . ALA A 1 137 ? -9.730 -1.955 -4.082 1.00 96.62 137 ALA A C 1
ATOM 1080 O O . ALA A 1 137 ? -10.799 -2.454 -3.735 1.00 96.62 137 ALA A O 1
ATOM 1081 N N . GLY A 1 138 ? -8.555 -2.524 -3.794 1.00 96.94 138 GLY A N 1
ATOM 1082 C CA . GLY A 1 138 ? -8.442 -3.770 -3.034 1.00 96.94 138 GLY A CA 1
ATOM 1083 C C . GLY A 1 138 ? -8.996 -3.636 -1.613 1.00 96.94 138 GLY A C 1
ATOM 1084 O O . GLY A 1 138 ? -9.733 -4.503 -1.150 1.00 96.94 138 GLY A O 1
ATOM 1085 N N . ALA A 1 139 ? -8.693 -2.532 -0.928 1.00 97.56 139 ALA A N 1
ATOM 1086 C CA . ALA A 1 139 ? -9.165 -2.278 0.430 1.00 97.56 139 ALA A CA 1
ATOM 1087 C C . ALA A 1 139 ? -10.696 -2.132 0.517 1.00 97.56 139 ALA A C 1
ATOM 1089 O O . ALA A 1 139 ? -11.309 -2.631 1.459 1.00 97.56 139 ALA A O 1
ATOM 1090 N N . LEU A 1 140 ? -11.328 -1.511 -0.484 1.00 97.56 140 LEU A N 1
ATOM 1091 C CA . LEU A 1 140 ? -12.789 -1.448 -0.595 1.00 97.56 140 LEU A CA 1
ATOM 1092 C C . LEU A 1 140 ? -13.392 -2.848 -0.719 1.00 97.56 140 LEU A C 1
ATOM 1094 O O . LEU A 1 140 ? -14.338 -3.170 -0.003 1.00 97.56 140 LEU A O 1
ATOM 1098 N N . LEU A 1 141 ? -12.822 -3.698 -1.580 1.00 97.00 141 LEU A N 1
ATOM 1099 C CA . LEU A 1 141 ? -13.272 -5.085 -1.731 1.00 97.00 141 LEU A CA 1
ATOM 1100 C C . LEU A 1 141 ? -13.119 -5.876 -0.425 1.00 97.00 141 LEU A C 1
ATOM 1102 O O . LEU A 1 141 ? -14.000 -6.667 -0.089 1.00 97.00 141 LEU A O 1
ATOM 1106 N N . MET A 1 142 ? -12.056 -5.622 0.344 1.00 97.19 142 MET A N 1
ATOM 1107 C CA . MET A 1 142 ? -11.873 -6.201 1.677 1.00 97.19 142 MET A CA 1
ATOM 1108 C C . MET A 1 142 ? -12.956 -5.803 2.664 1.00 97.19 142 MET A C 1
ATOM 1110 O O . MET A 1 142 ? -13.529 -6.679 3.317 1.00 97.19 142 MET A O 1
ATOM 1114 N N . ASP A 1 143 ? -13.250 -4.513 2.789 1.00 97.38 143 ASP A N 1
ATOM 1115 C CA . ASP A 1 143 ? -14.279 -4.047 3.717 1.00 97.38 143 ASP A CA 1
ATOM 1116 C C . ASP A 1 143 ? -15.679 -4.530 3.288 1.00 97.38 143 ASP A C 1
ATOM 1118 O O . ASP A 1 143 ? -16.455 -5.001 4.124 1.00 97.38 143 ASP A O 1
ATOM 1122 N N . MET A 1 144 ? -15.979 -4.533 1.983 1.00 96.62 144 MET A N 1
ATOM 1123 C CA . MET A 1 144 ? -17.236 -5.064 1.437 1.00 96.62 144 MET A CA 1
ATOM 1124 C C . MET A 1 144 ? -17.404 -6.562 1.710 1.00 96.62 144 MET A C 1
ATOM 1126 O O . MET A 1 144 ? -18.460 -6.993 2.181 1.00 96.62 144 MET A O 1
ATOM 1130 N N . ALA A 1 145 ? -16.367 -7.363 1.456 1.00 96.38 145 ALA A N 1
ATOM 1131 C CA . ALA A 1 145 ? -16.402 -8.795 1.722 1.00 96.38 145 ALA A CA 1
ATOM 1132 C C . ALA A 1 145 ? -16.625 -9.085 3.210 1.00 96.38 145 ALA A C 1
ATOM 1134 O O . ALA A 1 145 ? -17.408 -9.975 3.543 1.00 96.38 145 ALA A O 1
ATOM 1135 N N . LEU A 1 146 ? -16.014 -8.306 4.110 1.00 96.62 146 LEU A N 1
ATOM 1136 C CA . LEU A 1 146 ? -16.215 -8.473 5.547 1.00 96.62 146 LEU A CA 1
ATOM 1137 C C . LEU A 1 146 ? -17.653 -8.171 5.977 1.00 96.62 146 LEU A C 1
ATOM 1139 O O . LEU A 1 146 ? -18.205 -8.901 6.803 1.00 96.62 146 LEU A O 1
ATOM 1143 N N . ILE A 1 147 ? -18.281 -7.136 5.409 1.00 96.31 147 ILE A N 1
ATOM 1144 C CA . ILE A 1 147 ? -19.690 -6.808 5.685 1.00 96.31 147 ILE A CA 1
ATOM 1145 C C . ILE A 1 147 ? -20.605 -7.974 5.297 1.00 96.31 147 ILE A C 1
ATOM 1147 O O . ILE A 1 147 ? -21.519 -8.321 6.054 1.00 96.31 147 ILE A O 1
ATOM 1151 N N . VAL A 1 148 ? -20.366 -8.560 4.120 1.00 96.50 148 VAL A N 1
ATOM 1152 C CA . VAL A 1 148 ? -21.200 -9.627 3.551 1.00 96.50 148 VAL A CA 1
ATOM 1153 C C . VAL A 1 148 ? -20.970 -10.952 4.275 1.00 96.50 148 VAL A C 1
ATOM 1155 O O . VAL A 1 148 ? -21.923 -11.590 4.716 1.00 96.50 148 VAL A O 1
ATOM 1158 N N . LEU A 1 149 ? -19.710 -11.360 4.429 1.00 95.62 149 LEU A N 1
ATOM 1159 C CA . LEU A 1 149 ? -19.341 -12.676 4.953 1.00 95.62 149 LEU A CA 1
ATOM 1160 C C . LEU A 1 149 ? -19.361 -12.721 6.484 1.00 95.62 149 LEU A C 1
ATOM 1162 O O . LEU A 1 149 ? -19.550 -13.790 7.062 1.00 95.62 149 LEU A O 1
ATOM 1166 N N . ARG A 1 150 ? -19.132 -11.579 7.153 1.00 93.94 150 ARG A N 1
ATOM 1167 C CA . ARG A 1 150 ? -19.069 -11.414 8.623 1.00 93.94 150 ARG A CA 1
ATOM 1168 C C . ARG A 1 150 ? -18.133 -12.392 9.340 1.00 93.94 150 ARG A C 1
ATOM 1170 O O . ARG A 1 150 ? -18.220 -12.568 10.555 1.00 93.94 150 ARG A O 1
ATOM 1177 N N . ASN A 1 151 ? -17.223 -13.012 8.600 1.00 94.12 151 ASN A N 1
ATOM 1178 C CA . ASN A 1 151 ? -16.318 -14.044 9.069 1.00 94.12 151 ASN A CA 1
ATOM 1179 C C . ASN A 1 151 ? -14.924 -13.764 8.515 1.00 94.12 151 ASN A C 1
ATOM 1181 O O . ASN A 1 151 ? -14.747 -13.644 7.302 1.00 94.12 151 ASN A O 1
ATOM 1185 N N . SER A 1 152 ? -13.938 -13.681 9.407 1.00 92.94 152 SER A N 1
ATOM 1186 C CA . SER A 1 152 ? -12.568 -13.333 9.038 1.00 92.94 152 SER A CA 1
ATOM 1187 C C . SER A 1 152 ? -11.932 -14.359 8.107 1.00 92.94 152 SER A C 1
ATOM 1189 O O . SER A 1 152 ? -11.254 -13.963 7.175 1.00 92.94 152 SER A O 1
ATOM 1191 N N . LEU A 1 153 ? -12.182 -15.659 8.303 1.00 95.75 153 LEU A N 1
ATOM 1192 C CA . LEU A 1 153 ? -11.593 -16.717 7.478 1.00 95.75 153 LEU A CA 1
ATOM 1193 C C . LEU A 1 153 ? -12.070 -16.612 6.024 1.00 95.75 153 LEU A C 1
ATOM 1195 O O . LEU A 1 153 ? -11.258 -16.585 5.103 1.00 95.75 153 LEU A O 1
ATOM 1199 N N . PHE A 1 154 ? -13.385 -16.514 5.817 1.00 96.25 154 PHE A N 1
ATOM 1200 C CA . PHE A 1 154 ? -13.949 -16.370 4.473 1.00 96.25 154 PHE A CA 1
ATOM 1201 C C . PHE A 1 154 ? -13.562 -15.031 3.837 1.00 96.25 154 PHE A C 1
ATOM 1203 O O . PHE A 1 154 ? -13.282 -14.986 2.641 1.00 96.25 154 PHE A O 1
ATOM 1210 N N . THR A 1 155 ? -13.474 -13.965 4.639 1.00 95.81 155 THR A N 1
ATOM 1211 C CA . THR A 1 155 ? -12.967 -12.663 4.180 1.00 95.81 155 THR A CA 1
ATOM 1212 C C . THR A 1 155 ? -11.520 -12.781 3.705 1.00 95.81 155 THR A C 1
ATOM 1214 O O . THR A 1 155 ? -11.216 -12.315 2.616 1.00 95.81 155 THR A O 1
ATOM 1217 N N . SER A 1 156 ? -10.647 -13.477 4.441 1.00 95.75 156 SER A N 1
ATOM 1218 C CA . SER A 1 156 ? -9.260 -13.725 4.025 1.00 95.75 156 SER A CA 1
ATOM 1219 C C . SER A 1 156 ? -9.183 -14.431 2.673 1.00 95.75 156 SER A C 1
ATOM 1221 O O . SER A 1 156 ? -8.404 -14.023 1.820 1.00 95.75 156 SER A O 1
ATOM 1223 N N . ILE A 1 157 ? -10.003 -15.462 2.453 1.00 97.44 157 ILE A N 1
ATOM 1224 C CA . ILE A 1 157 ? -9.989 -16.236 1.203 1.00 97.44 157 ILE A CA 1
ATOM 1225 C C . ILE A 1 157 ? -10.441 -15.374 0.022 1.00 97.44 157 ILE A C 1
ATOM 1227 O O . ILE A 1 157 ? -9.745 -15.293 -0.985 1.00 97.44 157 ILE A O 1
ATOM 1231 N N . VAL A 1 158 ? -11.601 -14.726 0.142 1.00 97.00 158 VAL A N 1
ATOM 1232 C CA . VAL A 1 158 ? -12.201 -13.984 -0.975 1.00 97.00 158 VAL A CA 1
ATOM 1233 C C . VAL A 1 158 ? -11.495 -12.649 -1.176 1.00 97.00 158 VAL A C 1
ATOM 1235 O O . VAL A 1 158 ? -11.041 -12.335 -2.275 1.00 97.00 158 VAL A O 1
ATOM 1238 N N . ALA A 1 159 ? -11.384 -11.855 -0.116 1.00 94.50 159 ALA A N 1
ATOM 1239 C CA . ALA A 1 159 ? -10.857 -10.510 -0.222 1.00 94.50 159 ALA A CA 1
ATOM 1240 C C . ALA A 1 159 ? -9.340 -10.428 -0.176 1.00 94.50 159 ALA A C 1
ATOM 1242 O O . ALA A 1 159 ? -8.790 -9.548 -0.828 1.00 94.50 159 ALA A O 1
ATOM 1243 N N . GLY A 1 160 ? -8.659 -11.334 0.532 1.00 96.50 160 GLY A N 1
ATOM 1244 C CA . GLY A 1 160 ? -7.202 -11.427 0.443 1.00 96.50 160 GLY A CA 1
ATOM 1245 C C . GLY A 1 160 ? -6.775 -11.705 -0.997 1.00 96.50 160 GLY A C 1
ATOM 1246 O O . GLY A 1 160 ? -5.937 -10.986 -1.539 1.00 96.50 160 GLY A O 1
ATOM 1247 N N . PHE A 1 161 ? -7.443 -12.653 -1.667 1.00 98.19 161 PHE A N 1
ATOM 1248 C CA . PHE A 1 161 ? -7.216 -12.896 -3.090 1.00 98.19 161 PHE A CA 1
ATOM 1249 C C . PHE A 1 161 ? -7.549 -11.675 -3.951 1.00 98.19 161 PHE A C 1
ATOM 1251 O O . PHE A 1 161 ? -6.714 -11.237 -4.744 1.00 98.19 161 PHE A O 1
ATOM 1258 N N . ALA A 1 162 ? -8.742 -11.097 -3.778 1.00 97.56 162 ALA A N 1
ATOM 1259 C CA . ALA A 1 162 ? -9.183 -9.953 -4.570 1.00 97.56 162 ALA A CA 1
ATOM 1260 C C . ALA A 1 162 ? -8.268 -8.727 -4.407 1.00 97.56 162 ALA A C 1
ATOM 1262 O O . ALA A 1 162 ? -8.005 -8.038 -5.389 1.00 97.56 162 ALA A O 1
ATOM 1263 N N . PHE A 1 163 ? -7.746 -8.476 -3.203 1.00 97.94 163 PHE A N 1
ATOM 1264 C CA . PHE A 1 163 ? -6.830 -7.371 -2.926 1.00 97.94 163 PHE A CA 1
ATOM 1265 C C . PHE A 1 163 ? -5.559 -7.466 -3.774 1.00 97.94 163 PHE A C 1
ATOM 1267 O O . PHE A 1 163 ? -5.198 -6.500 -4.446 1.00 97.94 163 PHE A O 1
ATOM 1274 N N . GLY A 1 164 ? -4.907 -8.634 -3.781 1.00 97.31 164 GLY A N 1
ATOM 1275 C CA . GLY A 1 164 ? -3.702 -8.849 -4.584 1.00 97.31 164 GLY A CA 1
ATOM 1276 C C . GLY A 1 164 ? -3.987 -8.889 -6.084 1.00 97.31 164 GLY A C 1
ATOM 1277 O O . GLY A 1 164 ? -3.264 -8.279 -6.866 1.00 97.31 164 GLY A O 1
ATOM 1278 N N . PHE A 1 165 ? -5.082 -9.534 -6.488 1.00 97.69 165 PHE A N 1
ATOM 1279 C CA . PHE A 1 165 ? -5.431 -9.682 -7.899 1.00 97.69 165 PHE A CA 1
ATOM 1280 C C . PHE A 1 165 ? -5.802 -8.350 -8.572 1.00 97.69 165 PHE A C 1
ATOM 1282 O O . PHE A 1 165 ? -5.415 -8.097 -9.712 1.00 97.69 165 PHE A O 1
ATOM 1289 N N . VAL A 1 166 ? -6.533 -7.478 -7.870 1.00 97.31 166 VAL A N 1
ATOM 1290 C CA . VAL A 1 166 ? -7.005 -6.192 -8.414 1.00 97.31 166 VAL A CA 1
ATOM 1291 C C . VAL A 1 166 ? -5.918 -5.111 -8.393 1.00 97.31 166 VAL A C 1
ATOM 1293 O O . VAL A 1 166 ? -6.053 -4.114 -9.096 1.00 97.31 166 VAL A O 1
ATOM 1296 N N . PHE A 1 167 ? -4.815 -5.318 -7.670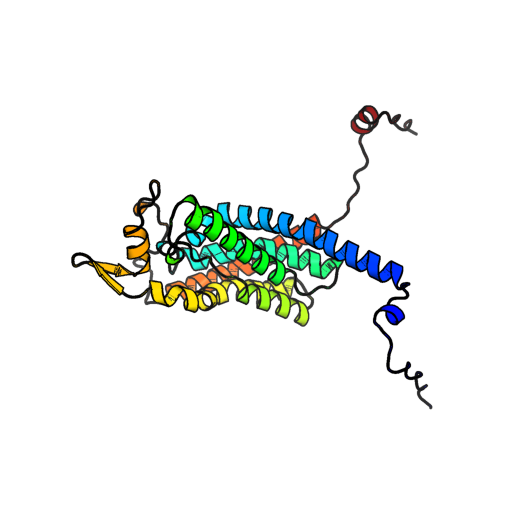 1.00 97.44 167 PHE A N 1
ATOM 1297 C CA . PHE A 1 167 ? -3.734 -4.339 -7.538 1.00 97.44 167 PHE A CA 1
ATOM 1298 C C . PHE A 1 167 ? -3.183 -3.847 -8.885 1.00 97.44 167 PHE A C 1
ATOM 1300 O O . PHE A 1 167 ? -3.131 -2.643 -9.135 1.00 97.44 167 PHE A O 1
ATOM 1307 N N . TRP A 1 168 ? -2.795 -4.764 -9.775 1.00 95.06 168 TRP A N 1
ATOM 1308 C CA . TRP A 1 168 ? -2.279 -4.400 -11.097 1.00 95.06 168 TRP A CA 1
ATOM 1309 C C . TRP A 1 168 ? -3.308 -3.615 -11.935 1.00 95.06 168 TRP A C 1
ATOM 1311 O O . TRP A 1 168 ? -3.017 -2.476 -12.314 1.00 95.06 168 TRP A O 1
ATOM 1321 N N . PRO A 1 169 ? -4.525 -4.140 -12.200 1.00 95.06 169 PRO A N 1
ATOM 1322 C CA . PRO A 1 169 ? -5.489 -3.426 -13.032 1.00 95.06 169 PRO A CA 1
ATOM 1323 C C . PRO A 1 169 ? -5.968 -2.106 -12.413 1.00 95.06 169 PRO A C 1
ATOM 1325 O O . PRO A 1 169 ? -6.247 -1.173 -13.163 1.00 95.06 169 PRO A O 1
ATOM 1328 N N . SER A 1 170 ? -6.024 -1.973 -11.080 1.00 95.88 170 SER A N 1
ATOM 1329 C CA . SER A 1 170 ? -6.430 -0.709 -10.449 1.00 95.88 170 SER A CA 1
ATOM 1330 C C . SER A 1 170 ? -5.411 0.411 -10.629 1.00 95.88 170 SER A C 1
ATOM 1332 O O . SER A 1 170 ? -5.792 1.576 -10.657 1.00 95.88 170 SER A O 1
ATOM 1334 N N . ASN A 1 171 ? -4.128 0.073 -10.750 1.00 96.62 171 ASN A N 1
ATOM 1335 C CA . ASN A 1 171 ? -3.066 1.056 -10.946 1.00 96.62 171 ASN A CA 1
ATOM 1336 C C . ASN A 1 171 ? -2.740 1.310 -12.420 1.00 96.62 171 AS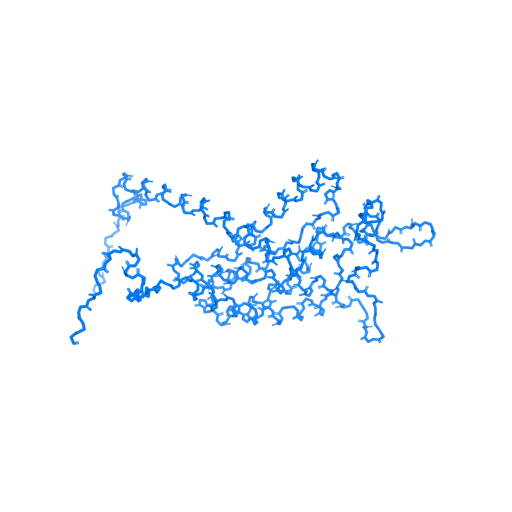N A C 1
ATOM 1338 O O . ASN A 1 171 ? -2.140 2.331 -12.750 1.00 96.62 171 ASN A O 1
ATOM 1342 N N . TYR A 1 172 ? -3.140 0.403 -13.313 1.00 93.75 172 TYR A N 1
ATOM 1343 C CA . TYR A 1 172 ? -2.838 0.503 -14.736 1.00 93.75 172 TYR A CA 1
ATOM 1344 C C . TYR A 1 172 ? -3.302 1.830 -15.351 1.00 93.75 172 TYR A C 1
ATOM 1346 O O . TYR A 1 172 ? -2.592 2.396 -16.170 1.00 93.75 172 TYR A O 1
ATOM 1354 N N . SER A 1 173 ? -4.444 2.378 -14.927 1.00 91.44 173 SER A N 1
ATOM 1355 C CA . SER A 1 173 ? -4.948 3.666 -15.427 1.00 91.44 173 SER A CA 1
ATOM 1356 C C . SER A 1 173 ? -4.000 4.839 -15.152 1.00 91.44 173 SER A C 1
ATOM 1358 O O . SER A 1 173 ? -3.855 5.714 -16.002 1.00 91.44 173 SER A O 1
ATOM 1360 N N . ALA A 1 174 ? -3.335 4.845 -13.995 1.00 93.19 174 ALA A N 1
ATOM 1361 C CA . ALA A 1 174 ? -2.345 5.857 -13.643 1.00 93.19 174 ALA A CA 1
ATOM 1362 C C . ALA A 1 174 ? -1.000 5.613 -14.342 1.00 93.19 174 ALA A C 1
ATOM 1364 O O . ALA A 1 174 ? -0.279 6.568 -14.618 1.00 93.19 174 ALA A O 1
ATOM 1365 N N . LEU A 1 175 ? -0.665 4.348 -14.628 1.00 95.25 175 LEU A N 1
ATOM 1366 C CA . LEU A 1 175 ? 0.647 3.968 -15.154 1.00 95.25 175 LEU A CA 1
ATOM 1367 C C . LEU A 1 175 ? 0.726 3.839 -16.676 1.00 95.25 175 LEU A C 1
ATOM 1369 O O . LEU A 1 175 ? 1.808 3.973 -17.239 1.00 95.25 175 LEU A O 1
ATOM 1373 N N . ALA A 1 176 ? -0.402 3.625 -17.353 1.00 95.06 176 ALA A N 1
ATOM 1374 C CA . ALA A 1 176 ? -0.464 3.416 -18.796 1.00 95.06 176 ALA A CA 1
ATOM 1375 C C . ALA A 1 176 ? 0.287 4.480 -19.623 1.00 95.06 176 ALA A C 1
ATOM 1377 O O . ALA A 1 176 ? 0.989 4.081 -20.554 1.00 95.06 176 ALA A O 1
ATOM 1378 N N . PRO A 1 177 ? 0.236 5.791 -19.294 1.00 95.69 177 PRO A N 1
ATOM 1379 C CA . PRO A 1 177 ? 1.010 6.797 -20.024 1.00 95.69 177 PRO A CA 1
ATOM 1380 C C . PRO A 1 177 ? 2.527 6.571 -19.968 1.00 95.69 177 PRO A C 1
ATOM 1382 O O . PRO A 1 177 ? 3.225 6.889 -20.926 1.00 95.69 177 PRO A O 1
ATOM 1385 N N . PHE A 1 178 ? 3.048 5.995 -18.881 1.00 96.44 178 PHE A N 1
ATOM 1386 C CA . PHE A 1 178 ? 4.484 5.756 -18.712 1.00 96.44 178 PHE A CA 1
ATOM 1387 C C . PHE A 1 178 ? 4.981 4.513 -19.459 1.00 96.44 178 PHE A C 1
ATOM 1389 O O . PHE A 1 178 ? 6.178 4.372 -19.691 1.00 96.44 178 PHE A O 1
ATOM 1396 N N . TYR A 1 179 ? 4.075 3.634 -19.888 1.00 94.19 179 TYR A N 1
ATOM 1397 C CA . TYR A 1 179 ? 4.410 2.447 -20.679 1.00 94.19 179 TYR A CA 1
ATOM 1398 C C . TYR A 1 179 ? 4.454 2.711 -22.188 1.00 94.19 179 TYR A C 1
ATOM 1400 O O . TYR A 1 179 ? 4.696 1.786 -22.964 1.00 94.19 179 TYR A O 1
ATOM 1408 N N . LEU A 1 180 ? 4.226 3.956 -22.620 1.00 96.19 180 LEU A N 1
ATOM 1409 C CA . LEU A 1 180 ? 4.351 4.328 -24.024 1.00 96.19 180 LEU A CA 1
ATOM 1410 C C . LEU A 1 180 ? 5.805 4.155 -24.497 1.00 96.19 180 LEU A C 1
ATOM 1412 O O . LEU A 1 180 ? 6.723 4.595 -23.797 1.00 96.19 180 LEU A O 1
ATOM 1416 N N . PRO A 1 181 ? 6.027 3.526 -25.665 1.00 96.50 181 PRO A N 1
ATOM 1417 C CA . PRO A 1 181 ? 7.361 3.367 -26.221 1.00 96.50 181 PRO A CA 1
ATOM 1418 C C . PRO A 1 181 ? 7.877 4.698 -26.776 1.00 96.50 181 PRO A C 1
ATOM 1420 O O . PRO A 1 181 ? 7.138 5.457 -27.406 1.00 96.50 181 PRO A O 1
ATOM 1423 N N . VAL A 1 182 ? 9.165 4.950 -26.575 1.00 96.94 182 VAL A N 1
ATOM 1424 C CA . VAL A 1 182 ? 9.914 6.096 -27.090 1.00 96.94 182 VAL A CA 1
ATOM 1425 C C . VAL A 1 182 ? 11.225 5.581 -27.681 1.00 96.94 182 VAL A C 1
ATOM 1427 O O . VAL A 1 182 ? 11.817 4.631 -27.171 1.00 96.94 182 VAL A O 1
ATOM 1430 N N . GLU A 1 183 ? 11.683 6.200 -28.764 1.00 96.69 183 GLU A N 1
ATOM 1431 C CA . GLU A 1 183 ? 13.013 5.948 -29.313 1.00 96.69 183 GLU A CA 1
ATOM 1432 C C . GLU A 1 183 ? 14.014 6.952 -28.724 1.00 96.69 183 GLU A C 1
ATOM 1434 O O . GLU A 1 183 ? 13.822 8.166 -28.815 1.00 96.69 183 GLU A O 1
ATOM 1439 N N . HIS A 1 184 ? 15.097 6.453 -28.131 1.00 94.38 184 HIS A N 1
ATOM 1440 C CA . HIS A 1 184 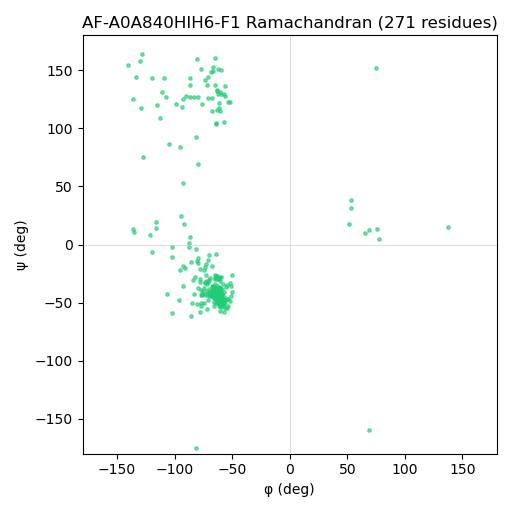? 16.211 7.260 -27.649 1.00 94.38 184 HIS A CA 1
ATOM 1441 C C . HIS A 1 184 ? 17.524 6.688 -28.180 1.00 94.38 184 HIS A C 1
ATOM 1443 O O . HIS A 1 184 ? 17.876 5.550 -27.881 1.00 94.38 184 HIS A O 1
ATOM 1449 N N . GLN A 1 185 ? 18.249 7.472 -28.984 1.00 94.69 185 GLN A N 1
ATOM 1450 C CA . GLN A 1 185 ? 19.533 7.068 -29.578 1.00 94.69 185 GLN A CA 1
ATOM 1451 C C . GLN A 1 185 ? 19.465 5.730 -30.352 1.00 94.69 185 GLN A C 1
ATOM 1453 O O . GLN A 1 185 ? 20.386 4.920 -30.284 1.00 94.69 185 GLN A O 1
ATOM 1458 N N . GLY A 1 186 ? 18.367 5.477 -31.074 1.00 95.31 186 GLY A N 1
ATOM 1459 C CA . GLY A 1 186 ? 18.162 4.234 -31.831 1.00 95.31 186 GLY A CA 1
ATOM 1460 C C . GLY A 1 186 ? 17.747 3.021 -30.987 1.00 95.31 186 GLY A C 1
ATOM 1461 O O . GLY A 1 186 ? 17.630 1.921 -31.523 1.00 95.31 186 GLY A O 1
ATOM 1462 N N . MET A 1 187 ? 17.513 3.203 -29.682 1.00 95.94 187 MET A N 1
ATOM 1463 C CA . MET A 1 187 ? 17.024 2.170 -28.767 1.00 95.94 187 MET A CA 1
ATOM 1464 C C . MET A 1 187 ? 15.583 2.461 -28.344 1.00 95.94 187 MET A C 1
ATOM 1466 O O . MET A 1 187 ? 15.209 3.613 -28.127 1.00 95.94 187 MET A O 1
ATOM 1470 N N . VAL A 1 188 ? 14.775 1.411 -28.189 1.00 95.62 188 VAL A N 1
ATOM 1471 C CA . VAL A 1 188 ? 13.421 1.532 -27.631 1.00 95.62 188 VAL A CA 1
ATOM 1472 C C . VAL A 1 188 ? 13.505 1.540 -26.109 1.00 95.62 188 VAL A C 1
ATOM 1474 O O . VAL A 1 188 ? 14.071 0.626 -25.512 1.00 95.62 188 VAL A O 1
ATOM 1477 N N . ALA A 1 189 ? 12.899 2.548 -25.495 1.00 95.50 189 ALA A N 1
ATOM 1478 C CA . ALA A 1 189 ? 12.706 2.667 -24.056 1.00 95.50 189 ALA A CA 1
ATOM 1479 C C . ALA A 1 189 ? 11.236 2.987 -23.761 1.00 95.50 189 ALA A C 1
ATOM 1481 O O . ALA A 1 189 ? 10.516 3.485 -24.627 1.00 95.50 189 ALA A O 1
ATOM 1482 N N . SER A 1 190 ? 10.762 2.708 -22.548 1.00 96.25 190 SER A N 1
ATOM 1483 C CA . SER A 1 190 ? 9.468 3.241 -22.115 1.00 96.25 190 SER A CA 1
ATOM 1484 C C . SER A 1 190 ? 9.614 4.691 -21.650 1.00 96.25 190 SER A C 1
ATOM 1486 O O . SER A 1 190 ? 10.705 5.135 -21.282 1.00 96.25 190 SER A O 1
ATOM 1488 N N . LEU A 1 191 ? 8.513 5.443 -21.616 1.00 96.88 191 LEU A N 1
ATOM 1489 C CA . LEU A 1 191 ? 8.520 6.769 -20.998 1.00 96.88 191 LEU A CA 1
ATOM 1490 C C . LEU A 1 191 ? 8.949 6.697 -19.519 1.00 96.88 191 LEU A C 1
ATOM 1492 O O . LEU A 1 191 ? 9.647 7.595 -19.061 1.00 96.88 191 LEU A O 1
ATOM 1496 N N . ALA A 1 192 ? 8.603 5.625 -18.797 1.00 96.44 192 ALA A N 1
ATOM 1497 C CA . ALA A 1 192 ? 9.078 5.381 -17.434 1.00 96.44 192 ALA A CA 1
ATOM 1498 C C . ALA A 1 192 ? 10.613 5.328 -17.368 1.00 96.44 192 ALA A C 1
ATOM 1500 O O . ALA A 1 192 ? 11.218 6.064 -16.590 1.00 96.44 192 ALA A O 1
ATOM 1501 N N . ASP A 1 193 ? 11.241 4.523 -18.231 1.00 95.88 193 ASP A N 1
ATOM 1502 C CA . ASP A 1 193 ? 12.705 4.415 -18.300 1.00 95.88 193 ASP A CA 1
ATOM 1503 C C . ASP A 1 193 ? 13.348 5.757 -18.673 1.00 95.88 193 ASP A C 1
ATOM 1505 O O . ASP A 1 193 ? 14.382 6.132 -18.123 1.00 95.88 193 ASP A O 1
ATOM 1509 N N . MET A 1 194 ? 12.713 6.524 -19.567 1.00 95.62 194 MET A N 1
ATOM 1510 C CA . MET A 1 194 ? 13.206 7.845 -19.956 1.00 95.62 194 MET A CA 1
ATOM 1511 C C . MET A 1 194 ? 13.157 8.859 -18.813 1.00 95.62 194 MET A C 1
ATOM 1513 O O . MET A 1 194 ? 14.070 9.677 -18.708 1.00 95.62 194 MET A O 1
ATOM 1517 N N . ILE A 1 195 ? 12.139 8.825 -17.948 1.00 95.31 195 ILE A N 1
ATOM 1518 C CA . ILE A 1 195 ? 12.089 9.695 -16.763 1.00 95.31 195 ILE A CA 1
ATOM 1519 C C . ILE A 1 195 ? 13.221 9.301 -15.801 1.00 95.31 195 ILE A C 1
ATOM 1521 O O . ILE A 1 195 ? 14.023 10.164 -15.439 1.00 95.31 195 ILE A O 1
ATOM 1525 N N . GLY A 1 196 ? 13.368 8.009 -15.490 1.00 93.94 196 GLY A N 1
ATOM 1526 C CA . GLY A 1 196 ? 14.435 7.513 -14.612 1.00 93.94 196 GLY A CA 1
ATOM 1527 C C . GLY A 1 196 ? 15.854 7.779 -15.141 1.00 93.94 196 GLY A C 1
ATOM 1528 O O . GLY A 1 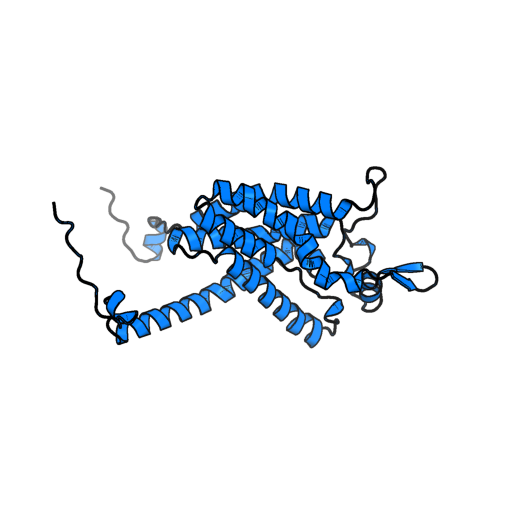196 ? 16.781 7.970 -14.350 1.00 93.94 196 GLY A O 1
ATOM 1529 N N . TYR A 1 197 ? 16.023 7.832 -16.468 1.00 94.06 197 TYR A N 1
ATOM 1530 C CA . TYR A 1 197 ? 17.266 8.220 -17.144 1.00 94.06 197 TYR A CA 1
ATOM 1531 C C . TYR A 1 197 ? 17.513 9.738 -17.119 1.00 94.06 197 TYR A C 1
ATOM 1533 O O . TYR A 1 197 ? 18.633 10.181 -16.870 1.00 94.06 197 TYR A O 1
ATOM 1541 N N . THR A 1 198 ? 16.475 10.543 -17.368 1.00 93.50 198 THR A N 1
ATOM 1542 C CA . THR A 1 198 ? 16.577 12.010 -17.495 1.00 93.50 198 THR A CA 1
ATOM 1543 C C . THR A 1 198 ? 16.789 12.698 -16.149 1.00 93.50 198 THR A C 1
ATOM 1545 O O . THR A 1 198 ? 17.470 13.720 -16.083 1.00 93.50 198 THR A O 1
ATOM 1548 N N . PHE A 1 199 ? 16.212 12.152 -15.077 1.00 92.25 199 PHE A N 1
ATOM 1549 C CA . PHE A 1 199 ? 16.332 12.682 -13.722 1.00 92.25 199 PHE A CA 1
ATOM 1550 C C . PHE A 1 199 ? 17.288 11.794 -12.913 1.00 92.25 199 PHE A C 1
ATOM 1552 O O . PHE A 1 199 ? 16.841 10.858 -12.247 1.00 92.25 199 PHE A O 1
ATOM 1559 N N . PRO A 1 200 ? 18.613 12.042 -12.978 1.00 85.94 200 PRO A N 1
ATOM 1560 C CA . PRO A 1 200 ? 19.606 11.148 -12.403 1.00 85.94 200 PRO A CA 1
ATOM 1561 C C . PRO A 1 200 ? 19.483 11.068 -10.883 1.00 85.94 200 PRO A C 1
ATOM 1563 O O . PRO A 1 200 ? 19.339 12.065 -10.176 1.00 85.94 200 PRO A O 1
ATOM 1566 N N . ARG A 1 201 ? 19.591 9.840 -10.382 1.00 92.12 201 ARG A N 1
ATOM 1567 C CA . ARG A 1 201 ? 19.464 9.489 -8.968 1.00 92.12 201 ARG A CA 1
ATOM 1568 C C . ARG A 1 201 ? 20.840 9.028 -8.499 1.00 92.12 201 ARG A C 1
ATOM 1570 O O . ARG A 1 201 ? 21.300 7.968 -8.914 1.00 92.12 201 ARG A O 1
ATOM 1577 N N . SER A 1 202 ? 21.517 9.825 -7.666 1.00 90.69 202 SER A N 1
ATOM 1578 C CA . SER A 1 202 ? 22.959 9.670 -7.376 1.00 90.69 202 SER A CA 1
ATOM 1579 C C . SER A 1 202 ? 23.381 8.264 -6.939 1.00 90.69 202 SER A C 1
ATOM 1581 O O . SER A 1 202 ? 24.481 7.832 -7.262 1.00 90.69 202 SER A O 1
ATOM 1583 N N . ASN A 1 203 ? 22.504 7.547 -6.231 1.00 90.69 203 ASN A N 1
ATOM 1584 C CA . ASN A 1 203 ? 22.778 6.218 -5.679 1.00 90.69 203 ASN A CA 1
ATOM 1585 C C . ASN A 1 203 ? 21.895 5.117 -6.282 1.00 90.69 203 ASN A C 1
ATOM 1587 O O . ASN A 1 203 ? 21.750 4.060 -5.675 1.00 90.69 203 ASN A O 1
ATOM 1591 N N . MET A 1 204 ? 21.288 5.349 -7.449 1.00 91.69 204 MET A N 1
ATOM 1592 C CA . MET A 1 204 ? 20.436 4.349 -8.089 1.00 91.69 204 MET A CA 1
ATOM 1593 C C . MET A 1 204 ? 20.838 4.089 -9.540 1.00 91.69 204 MET A C 1
ATOM 1595 O O . MET A 1 204 ? 20.177 4.543 -10.475 1.00 91.69 204 MET A O 1
ATOM 1599 N N . PRO A 1 205 ? 21.941 3.352 -9.741 1.00 93.81 205 PRO A N 1
ATOM 1600 C CA . PRO A 1 205 ? 22.265 2.817 -11.048 1.00 93.81 205 PRO A CA 1
ATOM 1601 C C . PRO A 1 205 ? 21.245 1.758 -11.484 1.00 93.81 205 PRO A C 1
ATOM 1603 O O . PRO A 1 205 ? 20.717 0.996 -10.674 1.00 93.81 205 PRO A O 1
ATOM 1606 N N . GLU A 1 206 ? 21.046 1.667 -12.797 1.00 93.25 206 GLU A N 1
ATOM 1607 C CA . GLU A 1 206 ? 20.068 0.791 -13.456 1.00 93.25 206 GLU A CA 1
ATOM 1608 C C . GLU A 1 206 ? 20.143 -0.676 -13.003 1.00 93.25 206 GLU A C 1
ATOM 1610 O O . GLU A 1 206 ? 19.130 -1.352 -12.848 1.00 93.25 206 GLU A O 1
ATOM 1615 N N . TYR A 1 207 ? 21.345 -1.189 -12.729 1.00 92.88 207 TYR A N 1
ATOM 1616 C CA . TYR A 1 207 ? 21.518 -2.594 -12.364 1.00 92.88 207 TYR A CA 1
ATOM 1617 C C . TYR A 1 207 ? 20.904 -2.973 -11.008 1.00 92.88 207 TYR A C 1
ATOM 1619 O O . TYR A 1 207 ? 20.693 -4.166 -10.789 1.00 92.88 207 TYR A O 1
ATOM 1627 N N . LEU A 1 208 ? 20.614 -2.007 -10.125 1.00 95.31 208 LEU A N 1
ATOM 1628 C CA . LEU A 1 208 ? 19.938 -2.259 -8.847 1.00 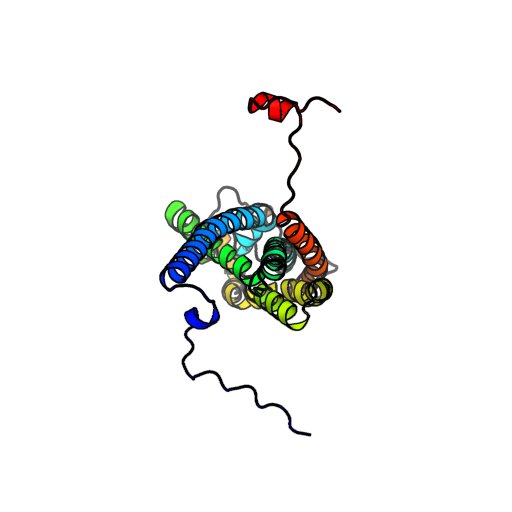95.31 208 LEU A CA 1
ATOM 1629 C C . LEU A 1 208 ? 18.445 -2.560 -9.016 1.00 95.31 208 LEU A C 1
ATOM 1631 O O . LEU A 1 208 ? 17.851 -3.148 -8.114 1.00 95.31 208 LEU A O 1
ATOM 1635 N N . ARG A 1 209 ? 17.841 -2.194 -10.156 1.00 95.12 209 ARG A N 1
ATOM 1636 C CA . ARG A 1 209 ? 16.422 -2.442 -10.426 1.00 95.12 209 ARG A CA 1
ATOM 1637 C C . ARG A 1 209 ? 16.123 -3.934 -10.425 1.00 95.12 209 ARG A C 1
ATOM 1639 O O . ARG A 1 209 ? 16.643 -4.696 -11.250 1.00 95.12 209 ARG A O 1
ATOM 1646 N N . ILE A 1 210 ? 15.208 -4.322 -9.541 1.00 96.56 210 ILE A N 1
ATOM 1647 C CA . ILE A 1 210 ? 14.626 -5.662 -9.495 1.00 96.56 210 ILE A CA 1
ATOM 1648 C C . ILE A 1 210 ? 13.312 -5.625 -10.278 1.00 96.56 210 ILE A C 1
ATOM 1650 O O . ILE A 1 210 ? 12.227 -5.430 -9.734 1.00 96.56 210 ILE A O 1
ATOM 1654 N N . ILE A 1 211 ? 13.444 -5.785 -11.589 1.00 95.94 211 ILE A N 1
ATOM 1655 C CA . ILE A 1 211 ? 12.347 -5.773 -12.557 1.00 95.94 211 ILE A CA 1
ATOM 1656 C C . ILE A 1 211 ? 12.412 -7.022 -13.436 1.00 95.94 211 ILE A C 1
ATOM 1658 O O . ILE A 1 211 ? 13.437 -7.706 -13.503 1.00 95.94 211 ILE A O 1
ATOM 1662 N N . GLU A 1 212 ? 11.321 -7.329 -14.127 1.00 95.06 212 GLU A N 1
ATOM 1663 C CA . GLU A 1 212 ? 11.289 -8.377 -15.141 1.00 95.06 212 GLU A CA 1
ATOM 1664 C C . GLU A 1 212 ? 12.393 -8.180 -16.206 1.00 95.06 212 GLU A C 1
ATOM 1666 O O . GLU A 1 212 ? 12.436 -7.163 -16.893 1.00 95.06 212 GLU A O 1
ATOM 1671 N N . ARG A 1 213 ? 13.261 -9.190 -16.389 1.00 92.75 213 ARG A N 1
ATOM 1672 C CA . ARG A 1 213 ? 14.281 -9.247 -17.465 1.00 92.75 213 ARG A CA 1
ATOM 1673 C C . ARG A 1 213 ? 14.069 -10.404 -18.450 1.00 92.75 213 ARG A C 1
ATOM 1675 O O . ARG A 1 213 ? 14.956 -10.737 -19.229 1.00 92.75 213 ARG A O 1
ATOM 1682 N N . GLY A 1 214 ? 12.885 -11.014 -18.407 1.00 89.81 214 GLY A N 1
ATOM 1683 C CA . GLY A 1 214 ? 12.524 -12.179 -19.210 1.00 89.81 214 GLY A CA 1
ATOM 1684 C C . GLY A 1 214 ? 13.163 -13.483 -18.722 1.00 89.81 214 GLY A C 1
ATOM 1685 O O . GLY A 1 214 ? 14.234 -13.508 -18.118 1.00 89.81 214 GLY A O 1
ATOM 1686 N N . THR A 1 215 ? 12.487 -14.602 -18.986 1.00 90.88 215 THR A N 1
ATOM 1687 C CA . THR A 1 215 ? 13.040 -15.947 -18.780 1.00 90.88 215 THR A CA 1
ATOM 1688 C C . THR A 1 215 ? 12.609 -16.856 -19.925 1.00 90.88 215 THR A C 1
ATOM 1690 O O . THR A 1 215 ? 11.535 -16.666 -20.494 1.00 90.88 215 THR A O 1
ATOM 1693 N N . LEU A 1 216 ? 13.387 -17.904 -20.215 1.00 93.06 216 LEU A N 1
ATOM 1694 C CA . LEU A 1 216 ? 13.025 -18.915 -21.225 1.00 93.06 216 LEU A CA 1
ATOM 1695 C C . LEU A 1 216 ? 11.758 -19.719 -20.873 1.00 93.06 216 LEU A C 1
ATOM 1697 O O . LEU A 1 216 ? 11.286 -20.508 -21.685 1.00 93.06 216 LEU A O 1
ATOM 1701 N N . ARG A 1 217 ? 11.226 -19.559 -19.656 1.00 91.88 217 ARG A N 1
ATOM 1702 C CA . ARG A 1 217 ? 10.027 -20.250 -19.158 1.00 91.88 217 ARG A CA 1
ATOM 1703 C C . ARG A 1 217 ? 8.783 -19.359 -19.182 1.00 91.88 217 ARG A C 1
ATOM 1705 O O . ARG A 1 217 ? 7.709 -19.809 -18.793 1.00 91.88 217 ARG A O 1
ATOM 1712 N N . THR A 1 218 ? 8.926 -18.101 -19.592 1.00 88.25 218 THR A N 1
ATOM 1713 C CA . THR A 1 218 ? 7.830 -17.135 -19.651 1.00 88.25 218 THR A CA 1
ATOM 1714 C C . THR A 1 218 ? 7.155 -17.204 -21.018 1.00 88.25 218 THR A C 1
ATOM 1716 O O . THR A 1 218 ? 7.821 -17.079 -22.044 1.00 88.25 218 THR A O 1
ATOM 1719 N N . PHE A 1 219 ? 5.830 -17.364 -21.041 1.00 84.62 219 PHE A N 1
ATOM 1720 C CA . PHE A 1 219 ? 5.053 -17.464 -22.278 1.00 84.62 219 PHE A CA 1
ATOM 1721 C C . PHE A 1 219 ? 4.090 -16.283 -22.435 1.00 84.62 219 PHE A C 1
ATOM 1723 O O . PHE A 1 219 ? 3.182 -16.095 -21.625 1.00 84.62 219 PHE A O 1
ATOM 1730 N N . GLY A 1 220 ? 4.250 -15.525 -23.523 1.00 82.06 220 GLY A N 1
ATOM 1731 C CA . GLY A 1 220 ? 3.347 -14.435 -23.901 1.00 82.06 220 GLY A CA 1
ATOM 1732 C C . GLY A 1 220 ? 3.394 -13.216 -22.972 1.00 82.06 220 GLY A C 1
ATOM 1733 O O . GLY A 1 220 ? 4.354 -12.992 -22.240 1.00 82.06 220 GLY A O 1
ATOM 1734 N N . SER A 1 221 ? 2.336 -12.404 -23.015 1.00 81.75 221 SER A N 1
ATOM 1735 C CA . SER A 1 221 ? 2.177 -11.168 -22.231 1.00 81.75 221 SER A CA 1
ATOM 1736 C C . SER A 1 221 ? 1.465 -11.374 -20.883 1.00 81.75 221 SER A C 1
ATOM 1738 O O . SER A 1 221 ? 0.976 -10.416 -20.287 1.00 81.75 221 SER A O 1
ATOM 1740 N N . SER A 1 222 ? 1.385 -12.612 -20.382 1.00 88.75 222 SER A N 1
ATOM 1741 C CA . SER A 1 222 ? 0.566 -12.977 -19.213 1.00 88.75 222 SER A CA 1
ATOM 1742 C C . SER A 1 222 ? 1.209 -12.683 -17.852 1.00 88.75 222 SER A C 1
ATOM 1744 O O . SER A 1 222 ? 0.551 -12.860 -16.827 1.00 88.75 222 SER A O 1
ATOM 1746 N N . VAL A 1 223 ? 2.461 -12.213 -17.824 1.00 94.50 223 VAL A N 1
ATOM 1747 C CA . VAL A 1 223 ? 3.272 -12.046 -16.602 1.00 94.50 223 VAL A CA 1
ATOM 1748 C C . VAL A 1 223 ? 2.541 -11.255 -15.519 1.00 94.50 223 VAL A C 1
ATOM 1750 O O . VAL A 1 223 ? 2.422 -11.745 -14.400 1.00 94.50 223 VAL A O 1
ATOM 1753 N N . SER A 1 224 ? 1.956 -10.102 -15.864 1.00 93.25 224 SER A N 1
ATOM 1754 C CA . SER A 1 224 ? 1.221 -9.259 -14.910 1.00 93.25 224 SER A CA 1
ATOM 1755 C C . SER A 1 224 ? 0.076 -10.000 -14.218 1.00 93.25 224 SER A C 1
ATOM 1757 O O . SER A 1 224 ? -0.120 -9.857 -13.014 1.00 93.25 224 SER A O 1
ATOM 1759 N N . TRP A 1 225 ? -0.671 -10.820 -14.961 1.00 94.75 225 TRP A N 1
ATOM 1760 C CA . TRP A 1 225 ? -1.813 -11.565 -14.428 1.00 94.75 225 TRP A CA 1
ATOM 1761 C C . TRP A 1 225 ? -1.380 -12.749 -13.569 1.00 94.75 225 TRP A C 1
ATOM 1763 O O . TRP A 1 225 ? -2.001 -13.014 -12.542 1.00 94.75 225 TRP A O 1
ATOM 1773 N N . VAL A 1 226 ? -0.303 -13.438 -13.956 1.00 95.88 226 VAL A N 1
ATOM 1774 C CA . VAL A 1 226 ? 0.271 -14.530 -13.159 1.00 95.88 226 VAL A CA 1
ATOM 1775 C C . VAL A 1 226 ? 0.822 -13.986 -11.841 1.00 95.88 226 VAL A C 1
ATOM 1777 O O . VAL A 1 226 ? 0.510 -14.533 -10.783 1.00 95.88 226 VAL A O 1
ATOM 1780 N N . SER A 1 227 ? 1.564 -12.876 -11.883 1.00 96.56 227 SER A N 1
ATOM 1781 C CA . SER A 1 227 ? 2.060 -12.199 -10.683 1.00 96.56 227 SER A CA 1
ATOM 1782 C C . SER A 1 227 ? 0.926 -11.720 -9.780 1.00 96.56 227 SER A C 1
ATOM 1784 O O . SER A 1 227 ? 0.964 -11.992 -8.583 1.00 96.56 227 SER A O 1
ATOM 1786 N N . ALA A 1 228 ? -0.113 -11.087 -10.334 1.00 96.81 228 ALA A N 1
ATOM 1787 C CA . ALA A 1 228 ? -1.267 -10.625 -9.560 1.00 96.81 228 ALA A CA 1
ATOM 1788 C C . ALA A 1 228 ? -2.058 -11.786 -8.925 1.00 96.81 228 ALA A C 1
ATOM 1790 O O . ALA A 1 228 ? -2.485 -11.697 -7.774 1.00 96.81 228 ALA A O 1
ATOM 1791 N N . ALA A 1 229 ? -2.232 -12.905 -9.637 1.00 97.38 229 ALA A N 1
ATOM 1792 C CA . ALA A 1 229 ? -2.891 -14.094 -9.096 1.00 97.38 229 ALA A CA 1
ATOM 1793 C C . ALA A 1 229 ? -2.066 -14.749 -7.976 1.00 97.38 229 ALA A C 1
ATOM 1795 O O . ALA A 1 229 ? -2.618 -15.125 -6.939 1.00 97.38 229 ALA A O 1
ATOM 1796 N N . PHE A 1 230 ? -0.745 -14.848 -8.153 1.00 97.94 230 PHE A N 1
ATOM 1797 C CA . PHE A 1 230 ? 0.145 -15.376 -7.121 1.00 97.94 230 PHE A CA 1
ATOM 1798 C C . PHE A 1 230 ? 0.198 -14.453 -5.895 1.00 97.94 230 PHE A C 1
ATOM 1800 O O . PHE A 1 230 ? 0.084 -14.930 -4.765 1.00 97.94 230 PHE A O 1
ATOM 1807 N N . ALA A 1 231 ? 0.249 -13.133 -6.098 1.00 98.12 231 ALA A N 1
ATOM 1808 C CA . ALA A 1 231 ? 0.085 -12.153 -5.029 1.00 98.12 231 ALA A CA 1
ATOM 1809 C C . ALA A 1 231 ? -1.234 -12.338 -4.282 1.00 98.12 231 ALA A C 1
ATOM 1811 O O . ALA A 1 231 ? -1.227 -12.388 -3.056 1.00 98.12 231 ALA A O 1
ATOM 1812 N N . GLY A 1 232 ? -2.349 -12.486 -5.003 1.00 98.06 232 GLY A N 1
ATOM 1813 C CA . GLY A 1 232 ? -3.659 -12.763 -4.418 1.00 98.06 232 GLY A CA 1
ATOM 1814 C C . GLY A 1 232 ? -3.636 -14.001 -3.521 1.00 98.06 232 GLY A C 1
ATOM 1815 O O . GLY A 1 232 ? -4.084 -13.941 -2.378 1.00 98.06 232 GLY A O 1
ATOM 1816 N N . PHE A 1 233 ? -3.044 -15.102 -3.986 1.00 98.19 233 PHE A N 1
ATOM 1817 C CA . PHE A 1 233 ? -2.897 -16.319 -3.185 1.00 98.19 233 PHE A CA 1
ATOM 1818 C C . PHE A 1 233 ? -2.116 -16.080 -1.883 1.00 98.19 233 PHE A C 1
ATOM 1820 O O . PHE A 1 233 ? -2.577 -16.474 -0.812 1.00 98.19 233 PHE A O 1
ATOM 1827 N N . ILE A 1 234 ? -0.974 -15.388 -1.937 1.00 98.44 234 ILE A N 1
ATOM 1828 C CA . ILE A 1 234 ? -0.188 -15.070 -0.733 1.00 98.44 234 ILE A CA 1
ATOM 1829 C C . ILE A 1 234 ? -0.930 -14.085 0.184 1.00 98.44 234 ILE A C 1
ATOM 1831 O O . ILE A 1 234 ? -0.886 -14.219 1.411 1.00 98.44 234 ILE A O 1
ATOM 1835 N N . CYS A 1 235 ? -1.673 -13.139 -0.391 1.00 98.31 235 CYS A N 1
ATOM 1836 C CA . CYS A 1 235 ? -2.480 -12.174 0.347 1.00 98.31 235 CYS A CA 1
ATOM 1837 C C . CYS A 1 235 ? -3.565 -12.839 1.205 1.00 98.31 235 CYS A C 1
ATOM 1839 O O . CYS A 1 235 ? -3.885 -12.301 2.260 1.00 98.31 235 CYS A O 1
ATOM 1841 N N . ILE A 1 236 ? -4.075 -14.025 0.845 1.00 98.44 236 ILE A N 1
ATOM 1842 C CA . ILE A 1 236 ? -4.989 -14.801 1.708 1.00 98.44 236 ILE A CA 1
ATOM 1843 C C . ILE A 1 236 ? -4.336 -15.091 3.067 1.00 98.44 236 ILE A C 1
ATOM 1845 O O . ILE A 1 236 ? -4.936 -14.871 4.124 1.00 98.44 236 ILE A O 1
ATOM 1849 N N . PHE A 1 237 ? -3.087 -15.564 3.048 1.00 98.06 237 PHE A N 1
ATOM 1850 C CA . PHE A 1 237 ? -2.347 -15.907 4.262 1.00 98.06 237 PHE A CA 1
ATOM 1851 C C . PHE A 1 237 ? -1.907 -14.664 5.023 1.00 98.06 237 PHE A C 1
ATOM 1853 O O . PHE A 1 237 ? -2.065 -14.615 6.243 1.00 98.06 237 PHE A O 1
ATOM 1860 N N . MET A 1 238 ? -1.407 -13.645 4.316 1.00 98.06 238 MET A N 1
ATOM 1861 C CA . MET A 1 238 ? -1.004 -12.387 4.948 1.00 98.06 238 MET A CA 1
ATOM 1862 C C . MET A 1 238 ? -2.184 -11.703 5.622 1.00 98.06 238 MET A C 1
ATOM 1864 O O . MET A 1 238 ? -2.060 -11.272 6.766 1.00 98.06 238 MET A O 1
ATOM 1868 N N . HIS A 1 239 ? -3.345 -11.683 4.970 1.00 97.94 239 HIS A N 1
ATOM 1869 C CA . HIS A 1 239 ? -4.565 -11.165 5.563 1.00 97.94 239 HIS A CA 1
ATOM 1870 C C . HIS A 1 239 ? -4.906 -11.895 6.863 1.00 97.94 239 HIS A C 1
ATOM 1872 O O . HIS A 1 239 ? -5.078 -11.265 7.903 1.00 97.94 239 HIS A O 1
ATOM 1878 N N . GLN A 1 240 ? -4.967 -13.230 6.833 1.00 97.38 240 GLN A N 1
ATOM 1879 C CA . GLN A 1 240 ? -5.332 -14.008 8.014 1.00 97.38 240 GLN A CA 1
ATOM 1880 C C . GLN A 1 240 ? -4.313 -13.852 9.151 1.00 97.38 240 GLN A C 1
ATOM 1882 O O . GLN A 1 240 ? -4.711 -13.742 10.311 1.00 97.38 240 GLN A O 1
ATOM 1887 N N . LEU A 1 241 ? -3.017 -13.827 8.837 1.00 97.56 241 LEU A N 1
ATOM 1888 C CA . LEU A 1 241 ? -1.949 -13.618 9.812 1.00 97.56 241 LEU A CA 1
ATOM 1889 C C . LEU A 1 241 ? -2.097 -12.253 10.494 1.00 97.56 241 LEU A C 1
ATOM 1891 O O . LEU A 1 241 ? -2.170 -12.168 11.721 1.00 97.56 241 LEU A O 1
ATOM 1895 N N . TRP A 1 242 ? -2.201 -11.191 9.699 1.00 97.69 242 TRP A N 1
ATOM 1896 C CA . TRP A 1 242 ? -2.275 -9.827 10.210 1.00 97.69 242 TRP A CA 1
ATOM 1897 C C . TRP A 1 242 ? -3.610 -9.503 10.868 1.00 97.69 242 TRP A C 1
ATOM 1899 O O . TRP A 1 242 ? -3.647 -8.715 11.809 1.00 97.69 242 TRP A O 1
ATOM 1909 N N . TRP A 1 243 ? -4.688 -10.181 10.481 1.00 97.00 243 TRP A N 1
ATOM 1910 C CA . TRP A 1 243 ? -5.943 -10.143 11.218 1.00 97.00 243 TRP A CA 1
ATOM 1911 C C . TRP A 1 243 ? -5.759 -10.628 12.662 1.00 97.00 243 TRP A C 1
ATOM 1913 O O . TRP A 1 243 ? -6.202 -9.967 13.603 1.00 97.00 243 TRP A O 1
ATOM 1923 N N . GLN A 1 244 ? -5.088 -11.769 12.870 1.00 96.56 244 GLN A N 1
ATOM 1924 C CA . GLN A 1 244 ? -4.842 -12.275 14.226 1.00 96.56 244 GLN A CA 1
ATOM 1925 C C . GLN A 1 244 ? -3.888 -11.370 15.006 1.00 96.56 244 GLN A C 1
ATOM 1927 O O . GLN A 1 244 ? -4.129 -11.129 16.188 1.00 96.56 244 GLN A O 1
ATOM 1932 N N . LEU A 1 245 ? -2.864 -10.814 14.350 1.00 95.94 245 LEU A N 1
ATOM 1933 C CA . LEU A 1 245 ? -1.982 -9.819 14.966 1.00 95.94 245 LEU A CA 1
ATOM 1934 C C . LEU A 1 245 ? -2.750 -8.561 15.379 1.00 95.94 245 LEU A C 1
ATOM 1936 O O . LEU A 1 245 ? -2.571 -8.092 16.495 1.00 95.94 245 LEU A O 1
ATOM 1940 N N . GLY A 1 246 ? -3.653 -8.053 14.538 1.00 95.06 246 GLY A N 1
ATOM 1941 C CA . GLY A 1 246 ? -4.511 -6.914 14.871 1.00 95.06 246 GLY A CA 1
ATOM 1942 C C . GLY A 1 246 ? -5.413 -7.208 16.070 1.00 95.06 246 GLY A C 1
ATOM 1943 O O . GLY A 1 246 ? -5.516 -6.394 16.988 1.00 95.06 246 GLY A O 1
ATOM 1944 N N . ARG A 1 247 ? -6.000 -8.412 16.129 1.00 94.75 247 ARG A N 1
ATOM 1945 C CA . ARG A 1 247 ? -6.762 -8.853 17.308 1.00 94.75 247 ARG A CA 1
ATOM 1946 C C . ARG A 1 247 ? -5.892 -8.883 18.555 1.00 94.75 247 ARG A C 1
ATOM 1948 O O . ARG A 1 247 ? -6.293 -8.301 19.556 1.00 94.75 247 ARG A O 1
ATOM 1955 N N . PHE A 1 248 ? -4.725 -9.517 18.484 1.00 93.44 248 PHE A N 1
ATOM 1956 C CA . PHE A 1 248 ? -3.779 -9.614 19.593 1.00 93.44 248 PHE A CA 1
ATOM 1957 C C . PHE A 1 248 ? -3.311 -8.233 20.073 1.00 93.44 248 PHE A C 1
ATOM 1959 O O . PHE A 1 248 ? -3.379 -7.946 21.263 1.00 93.44 248 PHE A O 1
ATOM 1966 N N . ALA A 1 249 ? -2.941 -7.339 19.155 1.00 90.12 249 ALA A N 1
ATOM 1967 C CA . ALA A 1 249 ? -2.504 -5.979 19.464 1.00 90.12 249 ALA A CA 1
ATOM 1968 C C . ALA A 1 249 ? -3.601 -5.135 20.134 1.00 90.12 249 ALA A C 1
ATOM 1970 O O . ALA A 1 249 ? -3.298 -4.224 20.898 1.00 90.12 249 ALA A O 1
ATOM 1971 N N . SER A 1 250 ? -4.876 -5.441 19.872 1.00 91.44 250 SER A N 1
ATOM 1972 C CA . SER A 1 250 ? -6.008 -4.764 20.514 1.00 91.44 250 SER A CA 1
ATOM 1973 C C . SER A 1 250 ? -6.454 -5.372 21.849 1.00 91.44 250 SER A C 1
ATOM 1975 O O . SER A 1 250 ? -7.369 -4.841 22.477 1.00 91.44 250 SER A O 1
ATOM 1977 N N . GLN A 1 251 ? -5.840 -6.469 22.306 1.00 89.06 251 GLN A N 1
ATOM 1978 C CA . GLN A 1 251 ? -6.187 -7.079 23.589 1.00 89.06 251 GLN A CA 1
ATOM 1979 C C . GLN A 1 251 ? -5.614 -6.277 24.760 1.00 89.06 251 GLN A C 1
ATOM 1981 O O . GLN A 1 251 ? -4.403 -6.145 24.927 1.00 89.06 251 GLN A O 1
ATOM 1986 N N . THR A 1 252 ? -6.491 -5.811 25.644 1.00 84.88 252 THR A N 1
ATOM 1987 C CA . THR A 1 252 ? -6.098 -5.167 26.899 1.00 84.88 252 THR A CA 1
ATOM 1988 C C . THR A 1 252 ? -5.774 -6.226 27.951 1.00 84.88 252 THR A C 1
ATOM 1990 O O . THR A 1 252 ? -6.664 -6.700 28.660 1.00 84.88 252 THR A O 1
ATOM 1993 N N . THR A 1 253 ? -4.501 -6.609 28.055 1.00 84.12 253 THR A N 1
ATOM 1994 C CA . THR A 1 253 ? -4.020 -7.521 29.104 1.00 84.12 253 THR A CA 1
ATOM 1995 C C . THR A 1 253 ? -3.199 -6.747 30.127 1.00 84.12 253 THR A C 1
ATOM 1997 O O . THR A 1 253 ? -2.239 -6.067 29.774 1.00 84.12 253 THR A O 1
ATOM 2000 N N . PHE A 1 254 ? -3.553 -6.867 31.406 1.00 85.25 254 PHE A N 1
ATOM 2001 C CA . PHE A 1 254 ? -2.801 -6.259 32.502 1.00 85.25 254 PHE A CA 1
ATOM 2002 C C . PHE A 1 254 ? -1.883 -7.299 33.135 1.00 85.25 254 PHE A C 1
ATOM 2004 O O . PHE A 1 254 ? -2.339 -8.326 33.639 1.00 85.25 254 PHE A O 1
ATOM 2011 N N . LEU A 1 255 ? -0.581 -7.029 33.119 1.00 81.75 255 LEU A N 1
ATOM 2012 C CA . LEU A 1 255 ? 0.405 -7.864 33.792 1.00 81.75 255 LEU A CA 1
ATOM 2013 C C . LEU A 1 255 ? 0.544 -7.414 35.246 1.00 81.75 255 LEU A C 1
ATOM 2015 O O . LEU A 1 255 ? 0.594 -6.220 35.544 1.00 81.75 255 LEU A O 1
ATOM 2019 N N . LYS A 1 256 ? 0.609 -8.372 36.175 1.00 82.44 256 LYS A N 1
ATOM 2020 C CA . LYS A 1 256 ? 0.926 -8.058 37.571 1.00 82.44 256 LYS A CA 1
ATOM 2021 C C . LYS A 1 256 ? 2.375 -7.587 37.639 1.00 82.44 256 LYS A C 1
ATOM 2023 O O . LYS A 1 256 ? 3.272 -8.311 37.217 1.00 82.44 256 LYS A O 1
ATOM 2028 N N . ASN A 1 257 ? 2.603 -6.414 38.225 1.00 81.44 257 ASN A N 1
ATOM 2029 C CA . ASN A 1 257 ? 3.962 -5.939 38.470 1.00 81.44 257 ASN A CA 1
ATOM 2030 C C . ASN A 1 257 ? 4.703 -6.933 39.375 1.00 81.44 257 ASN A C 1
ATOM 2032 O O . ASN A 1 257 ? 4.194 -7.315 40.437 1.00 81.44 257 ASN A O 1
ATOM 2036 N N . GLY A 1 258 ? 5.905 -7.333 38.956 1.00 81.25 258 GLY A N 1
ATOM 2037 C CA . GLY A 1 258 ? 6.835 -8.071 39.806 1.00 81.25 258 GLY A CA 1
ATOM 2038 C C . GLY A 1 258 ? 7.302 -7.212 40.980 1.00 81.25 258 GLY A C 1
ATOM 2039 O O . GLY A 1 258 ? 7.206 -5.982 40.941 1.00 81.25 258 GLY A O 1
ATOM 2040 N N . ASP A 1 259 ? 7.812 -7.845 42.032 1.00 78.19 259 ASP A N 1
ATOM 2041 C CA . ASP A 1 259 ? 8.159 -7.133 43.268 1.00 78.19 259 ASP A CA 1
ATOM 2042 C C . ASP A 1 259 ? 9.300 -6.122 43.082 1.00 78.19 259 ASP A C 1
ATOM 2044 O O . ASP A 1 259 ? 9.294 -5.087 43.738 1.00 78.19 259 ASP A O 1
ATOM 2048 N N . VAL A 1 260 ? 10.180 -6.336 42.097 1.00 79.06 260 VAL A N 1
ATOM 2049 C CA . VAL A 1 260 ? 11.228 -5.383 41.677 1.00 79.06 260 VAL A CA 1
ATOM 2050 C C . VAL A 1 260 ? 10.634 -4.101 41.080 1.00 79.06 260 VAL A C 1
ATOM 2052 O O . VAL A 1 260 ? 11.047 -2.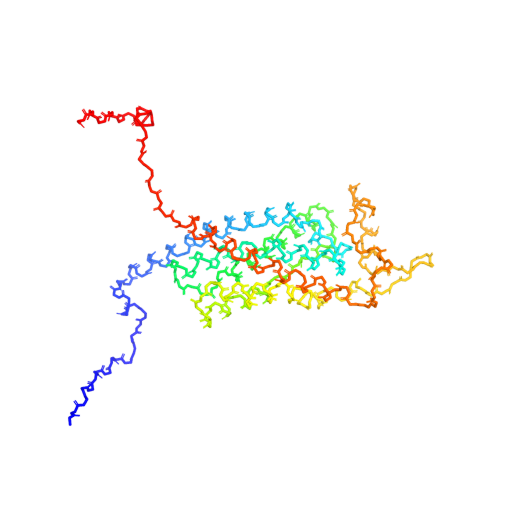985 41.388 1.00 79.06 260 VAL A O 1
ATOM 2055 N N . VAL A 1 261 ? 9.617 -4.240 40.230 1.00 80.06 261 VAL A N 1
ATOM 2056 C CA . VAL A 1 261 ? 8.936 -3.087 39.625 1.00 80.06 261 VAL A CA 1
ATOM 2057 C C . VAL A 1 261 ? 8.128 -2.344 40.691 1.00 80.06 261 VAL A C 1
ATOM 2059 O O . VAL A 1 261 ? 8.121 -1.116 40.722 1.00 80.06 261 VAL A O 1
ATOM 2062 N N . LYS A 1 262 ? 7.504 -3.079 41.621 1.00 80.12 262 LYS A N 1
ATOM 2063 C CA . LYS A 1 262 ? 6.819 -2.483 42.775 1.00 80.12 262 LYS A CA 1
ATOM 2064 C C . LYS A 1 262 ? 7.784 -1.736 43.694 1.00 80.12 262 LYS A C 1
ATOM 2066 O O . LYS A 1 262 ? 7.444 -0.633 44.116 1.00 80.12 262 LYS A O 1
ATOM 2071 N N . SER A 1 263 ? 8.981 -2.274 43.943 1.00 78.56 263 SER A N 1
ATOM 2072 C CA . SER A 1 263 ? 9.987 -1.605 44.770 1.00 78.56 263 SER A CA 1
ATOM 2073 C C . SER A 1 263 ? 10.503 -0.318 44.126 1.00 78.56 263 SER A C 1
ATOM 2075 O O . SER A 1 263 ? 10.647 0.678 44.827 1.00 78.56 263 SER A O 1
ATOM 2077 N N . PHE A 1 264 ? 10.694 -0.283 42.799 1.00 81.88 264 PHE A N 1
ATOM 2078 C CA . PHE A 1 264 ? 11.040 0.959 42.087 1.00 81.88 264 PHE A CA 1
ATOM 2079 C C . PHE A 1 264 ? 9.930 2.018 42.132 1.00 81.88 264 PHE A C 1
ATOM 2081 O O . PHE A 1 264 ? 10.219 3.209 42.114 1.00 81.88 264 PHE A O 1
ATOM 2088 N N . MET A 1 265 ? 8.666 1.603 42.236 1.00 79.88 265 MET A N 1
ATOM 2089 C CA . MET A 1 265 ? 7.514 2.502 42.384 1.00 79.88 265 MET A CA 1
ATOM 2090 C C . MET A 1 265 ? 7.224 2.884 43.848 1.00 79.88 265 MET A C 1
ATOM 2092 O O . MET A 1 265 ? 6.193 3.493 44.125 1.00 79.88 265 MET A O 1
ATOM 2096 N N . GLY A 1 266 ? 8.080 2.494 44.802 1.00 80.19 266 GLY A N 1
ATOM 2097 C CA . GLY A 1 266 ? 7.878 2.764 46.230 1.00 80.19 266 GLY A CA 1
ATOM 2098 C C . GLY A 1 266 ? 6.712 1.991 46.863 1.00 80.19 266 GLY A C 1
ATOM 2099 O O . GLY A 1 266 ? 6.297 2.295 47.981 1.00 80.19 266 GLY A O 1
ATOM 2100 N N . MET A 1 267 ? 6.173 0.983 46.172 1.00 77.50 267 MET A N 1
ATOM 2101 C CA . MET A 1 267 ? 5.116 0.122 46.693 1.00 77.50 267 MET A CA 1
ATOM 2102 C C . MET A 1 267 ? 5.735 -1.029 47.491 1.00 77.50 267 MET A C 1
ATOM 2104 O O . MET A 1 267 ? 6.576 -1.766 46.977 1.00 77.50 267 MET A O 1
ATOM 2108 N N . LYS A 1 268 ? 5.297 -1.225 48.743 1.00 67.81 268 LYS A N 1
ATOM 2109 C CA . LYS A 1 268 ? 5.702 -2.397 49.539 1.00 67.81 268 LYS A CA 1
ATOM 2110 C C . LYS A 1 268 ? 5.256 -3.675 48.820 1.00 67.81 268 LYS A C 1
ATOM 2112 O O . LYS A 1 268 ? 4.096 -3.778 48.409 1.00 67.81 268 LYS A O 1
ATOM 2117 N N . SER A 1 269 ? 6.160 -4.645 48.671 1.00 60.00 269 SER A N 1
ATOM 2118 C CA . SER A 1 269 ? 5.780 -5.990 48.235 1.00 60.00 269 SER A CA 1
ATOM 2119 C C . SER A 1 269 ? 4.728 -6.533 49.207 1.00 60.00 269 SER A C 1
ATOM 2121 O O . SER A 1 269 ? 4.805 -6.319 50.419 1.00 60.00 269 SER A O 1
ATOM 2123 N N . ARG A 1 270 ? 3.677 -7.165 48.675 1.00 58.56 270 ARG A N 1
ATOM 2124 C CA . ARG A 1 270 ? 2.660 -7.800 49.524 1.00 58.56 270 ARG A CA 1
ATOM 2125 C C . ARG A 1 270 ? 3.376 -8.902 50.319 1.00 58.56 270 ARG A C 1
ATOM 2127 O O . ARG A 1 270 ? 4.075 -9.685 49.677 1.00 58.56 270 ARG A O 1
ATOM 2134 N N . PRO A 1 271 ? 3.241 -8.975 51.657 1.00 56.84 271 PRO A N 1
ATOM 2135 C CA . PRO A 1 271 ? 3.798 -10.097 52.402 1.00 56.84 271 PRO A CA 1
ATOM 2136 C C . PRO A 1 271 ? 3.201 -11.386 51.833 1.00 56.84 271 PRO A C 1
ATOM 2138 O O . PRO A 1 271 ? 1.989 -11.459 51.620 1.00 56.84 271 PRO A O 1
ATOM 2141 N N . ALA A 1 272 ? 4.063 -12.347 51.502 1.00 54.56 272 ALA A N 1
ATOM 2142 C CA . ALA A 1 272 ? 3.638 -13.651 51.023 1.00 54.56 272 ALA A CA 1
ATOM 2143 C C . ALA A 1 272 ? 2.806 -14.323 52.127 1.00 54.56 272 ALA A C 1
ATOM 2145 O O . ALA A 1 272 ? 3.311 -14.530 53.230 1.00 54.56 272 ALA A O 1
ATOM 2146 N N . SER A 1 273 ? 1.531 -14.585 51.838 1.00 44.59 273 SER A N 1
ATOM 2147 C CA . SER A 1 273 ? 0.658 -15.470 52.616 1.00 44.59 273 SER A CA 1
ATOM 2148 C C . SER A 1 273 ? 0.612 -16.832 51.951 1.00 44.59 273 SER A C 1
ATOM 2150 O O . SER A 1 273 ? 0.341 -16.820 50.724 1.00 44.59 273 SER A O 1
#

pLDDT: mean 89.61, std 13.49, range [34.28, 98.44]

Secondary structure (DSSP, 8-state):
----------TT--HHHHHT--HHHHHHHHHHHHHHHHHHHHHHHHHHHHHHHHHHHHHHH-STT--SSSHHHHHHHHHTHHHHHHHHHHHHHH--TTHHHHHHHHHHHHHHHHIIIIIIIIT---TTTS-----HHHHHHHHHHHHHH--HHHHIIIIIHHHHHHHHHHHHHHHGGGG-EEEETTEEEEHHHHHHHHS--TT--GGG-------TT--TT-HHHHHHHHHHHHHHHHHHHHHHHHHHHT---PPPPPHHHHHHTTPPPPPP-

Foldseek 3Di:
DDDDPDDDDDDPDDPCNVVVDDPVRVVVVVVVVVVCCVVVLVVLLVVLLVQLCVFVVVCQFFLLLVAQAVNLQRNLLSLLQQLLLQCLQCCVPPVDLCRNLSSQVSNVVSLVCCCVVPVCPPVNQDVNTGHGFGQNVLSVLLSVQCVVVVDQLSSLLRSLLSSSQCRVVVCCVVNVQQQDWDDDPNDIDGNRVVSPVVRDDPPDDPVVRPHDPDDPPDDDPCNNNVSSNNSSVSSSVSSSVSSVVSVVVPDDDDDDDDCVSCVVVVHHDDPDD

Nearest PDB structures (foldseek):
  8oyi-assembly1_B  TM=9.772E-01  e=3.907E-21  Methylococcus capsulatus str. Bath
  4pi0-assembly1_J  TM=9.603E-01  e=1.749E-20  Methylocystis sp. ATCC 49242
  3rfr-assembly1_F  TM=9.880E-01  e=1.907E-19  Methylocystis sp. M
  7s4l-assembly1_B  TM=9.857E-01  e=1.582E-19  Methylotuvimicrobium alcaliphilum 20Z
  6cxh-assembly1_B  TM=9.827E-01  e=1.820E-19  Methylotuvimicrobium alcaliphilum 20Z

Radius of gyration: 24.94 Å; Cα contacts (8 Å, |Δi|>4): 340; chains: 1; bounding box: 78×41×84 Å